Protein AF-A0A839IQR4-F1 (afdb_monomer)

Radius of gyration: 25.95 Å; Cα contacts (8 Å, |Δi|>4): 308; chains: 1; bounding box: 69×34×89 Å

Secondary structure (DSSP, 8-state):
--------GGGS---------------------------PPPEEEEEESSHHHHHHHSTT-HHHHHHHHHHHHHHHHHHSPEESSHHHHHHHBS-EEEPPPBTTB--EEEPP-EEEEEE--SS----TTBSB-SSSEEEEEEEEE--TT--EEE-TT--EEE-TT-SSEEEEE-GGGSBPPSSPPEE----SSTTTSTTSS----

Sequence (205 aa):
MKRSRNIDLKRMRKQSVTFRQLNSWLVITGSGLLLSACGDDPLEAKIYQSLEQCNRENAGQESFCAAAYQKALSFTAKFAPKYQSYADCSEEFQHCIPAPEENGEERFMPSMQAFALAMDDDDDCYEEGYLSDDYCHYSSPLYISHGRNKKGYYNAKGHRYGSIGKTSYSVNVYKDNFKAPTSTRTLSRGGFGSRVSSFRSSSGS

Mean predicted aligned error: 14.64 Å

Foldseek 3Di:
DDDDPDDPVVVVDDPPPDPDDDDDPDDPPDPDPPPPPPFPFWFKKKKAQDLVRVCVVVPPCSVVSVLLVVLQQVLQLVQFAKEQDPVVQVQWFVAKDWHPDDPNGTIIGFDQRIKIKTADPDPPQDDPQFSDDPHRMGIFTWTQTPPPPATATAGRVRDGQHHPDDNMDIGTDGSVSRGGDPDHDHDHPPDPVVVVVVVPPCDDD

Nearest PDB structures (foldseek):
  4pyd-assembly1_F  TM=2.185E-01  e=3.027E+00  Escherichia coli K-12

pLDDT: mean 76.72, std 17.66, range [38.25, 96.25]

Solvent-accessible surface area (backbone atoms only — not comparable to full-atom values): 12505 Å² total; per-residue (Å²): 140,82,85,82,91,73,82,69,64,81,82,71,59,78,81,74,82,72,87,71,91,68,94,67,97,68,90,72,94,60,85,75,79,70,75,71,74,89,62,76,74,71,37,62,24,40,40,30,60,44,60,70,54,38,30,71,78,36,71,96,42,48,70,57,35,50,51,41,49,53,49,17,52,55,45,43,71,71,43,39,50,34,16,67,37,64,65,54,33,49,69,40,21,79,47,64,38,78,40,78,76,61,93,89,45,78,30,14,20,60,44,75,54,28,34,36,40,27,67,49,91,55,95,76,46,85,54,92,60,43,45,46,57,105,52,44,36,38,26,32,32,18,28,48,29,56,43,99,89,60,56,17,34,24,34,69,81,68,52,74,70,45,63,71,91,63,78,67,53,76,32,80,41,47,72,75,75,32,37,61,68,95,65,69,53,77,45,78,65,65,72,83,54,72,67,54,64,72,71,68,77,82,77,80,133

InterPro domains:
  IPR009576 Biofilm formation YgiB [PF06693] (44-198)

Structure (mmCIF, N/CA/C/O backbone):
data_AF-A0A839IQR4-F1
#
_entry.id   AF-A0A839IQR4-F1
#
loop_
_atom_site.group_PDB
_atom_site.id
_atom_site.type_symbol
_atom_site.label_atom_id
_atom_site.label_alt_id
_atom_site.label_comp_id
_atom_site.label_asym_id
_atom_site.label_entity_id
_atom_site.label_seq_id
_atom_site.pdbx_PDB_ins_code
_atom_site.Cartn_x
_atom_site.Cartn_y
_atom_site.Cartn_z
_atom_site.occupancy
_atom_site.B_iso_or_equiv
_atom_site.auth_seq_id
_atom_site.auth_comp_id
_atom_site.auth_asym_id
_atom_site.auth_atom_id
_atom_site.pdbx_PDB_model_num
ATOM 1 N N . MET A 1 1 ? -23.263 9.994 -66.076 1.00 49.16 1 MET A N 1
ATOM 2 C CA . MET A 1 1 ? -23.266 10.243 -64.615 1.00 49.16 1 MET A CA 1
ATOM 3 C C . MET A 1 1 ? -24.401 11.198 -64.272 1.00 49.16 1 MET A C 1
ATOM 5 O O . MET A 1 1 ? -24.359 12.345 -64.691 1.00 49.16 1 MET A O 1
ATOM 9 N N . LYS A 1 2 ? -25.438 10.730 -63.568 1.00 49.91 2 LYS A N 1
ATOM 10 C CA . LYS A 1 2 ? -26.573 11.557 -63.125 1.00 49.91 2 LYS A CA 1
ATOM 11 C C . LYS A 1 2 ? -26.673 11.423 -61.604 1.00 49.91 2 LYS A C 1
ATOM 13 O O . LYS A 1 2 ? -26.989 10.354 -61.098 1.00 49.91 2 LYS A O 1
ATOM 18 N N . ARG A 1 3 ? -26.307 12.485 -60.882 1.00 61.41 3 ARG A N 1
ATOM 19 C CA . ARG A 1 3 ? -26.313 12.560 -59.412 1.00 61.41 3 ARG A CA 1
ATOM 20 C C . ARG A 1 3 ? -27.731 12.953 -58.981 1.00 61.41 3 ARG A C 1
ATOM 22 O O . ARG A 1 3 ? -28.120 14.103 -59.171 1.00 61.41 3 ARG A O 1
ATOM 29 N N . SER A 1 4 ? -28.536 12.020 -58.470 1.00 63.47 4 SER A N 1
ATOM 30 C CA . SER A 1 4 ? -29.883 12.352 -57.986 1.00 63.47 4 SER A CA 1
ATOM 31 C C . SER A 1 4 ? -29.805 13.063 -56.631 1.00 63.47 4 SER A C 1
ATOM 33 O O . SER A 1 4 ? -29.431 12.474 -55.618 1.00 63.47 4 SER A O 1
ATOM 35 N N . ARG A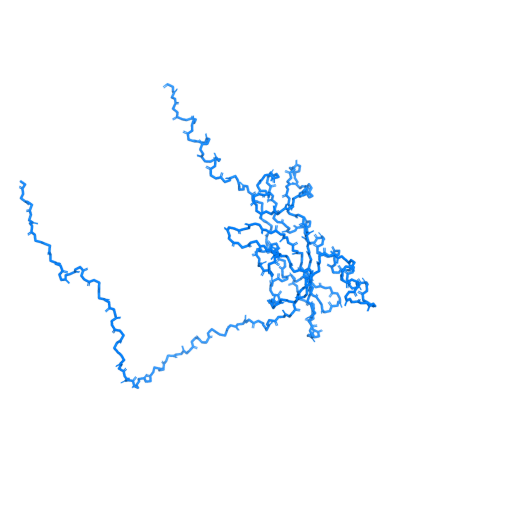 1 5 ? -30.160 14.351 -56.644 1.00 64.81 5 ARG A N 1
ATOM 36 C CA . ARG A 1 5 ? -30.297 15.278 -55.510 1.00 64.81 5 ARG A CA 1
ATOM 37 C C . ARG A 1 5 ? -31.667 15.118 -54.834 1.00 64.81 5 ARG A C 1
ATOM 39 O O . ARG A 1 5 ? -32.506 16.004 -54.935 1.00 64.81 5 ARG A O 1
ATOM 46 N N . ASN A 1 6 ? -31.912 14.015 -54.136 1.00 63.38 6 ASN A N 1
ATOM 47 C CA . ASN A 1 6 ? -33.033 13.984 -53.195 1.00 63.38 6 ASN A CA 1
ATOM 48 C C . ASN A 1 6 ? -32.638 13.223 -51.936 1.00 63.38 6 ASN A C 1
ATOM 50 O O . ASN A 1 6 ? -32.499 12.004 -51.941 1.00 63.38 6 ASN A O 1
ATOM 54 N N . ILE A 1 7 ? -32.400 13.988 -50.874 1.00 65.44 7 ILE A N 1
ATOM 55 C CA . ILE A 1 7 ? -32.127 13.473 -49.540 1.00 65.44 7 ILE A CA 1
ATOM 56 C C . ILE A 1 7 ? -33.450 13.553 -48.789 1.00 65.44 7 ILE A C 1
ATOM 58 O O . ILE A 1 7 ? -33.919 14.644 -48.470 1.00 65.44 7 ILE A O 1
ATOM 62 N N . ASP A 1 8 ? -34.062 12.400 -48.533 1.00 68.38 8 ASP A N 1
ATOM 63 C CA . ASP A 1 8 ? -35.280 12.325 -47.732 1.00 68.38 8 ASP A CA 1
ATOM 64 C C . ASP A 1 8 ? -34.930 12.450 -46.242 1.00 68.38 8 ASP A C 1
ATOM 66 O O . ASP A 1 8 ? -34.582 11.487 -45.552 1.00 68.38 8 ASP A O 1
ATOM 70 N N . LEU A 1 9 ? -34.985 13.688 -45.753 1.00 65.88 9 LEU A N 1
ATOM 71 C CA . LEU A 1 9 ? -34.636 14.055 -44.381 1.00 65.88 9 LEU A CA 1
ATOM 72 C C . LEU A 1 9 ? -35.569 13.419 -43.335 1.00 65.88 9 LEU A C 1
ATOM 74 O O . LEU A 1 9 ? -35.182 13.311 -42.170 1.00 65.88 9 LEU A O 1
ATOM 78 N N . LYS A 1 10 ? -36.771 12.953 -43.718 1.00 60.78 10 LYS A N 1
ATOM 79 C CA . LYS A 1 10 ? -37.713 12.315 -42.780 1.00 60.78 10 LYS A CA 1
ATOM 80 C C . LYS A 1 10 ? -37.219 10.951 -42.305 1.00 60.78 10 LYS A C 1
ATOM 82 O O . LYS A 1 10 ? -37.522 10.558 -41.183 1.00 60.78 10 LYS A O 1
ATOM 87 N N . ARG A 1 11 ? -36.405 10.266 -43.114 1.00 58.34 11 ARG A N 1
ATOM 88 C CA . ARG A 1 11 ? -35.837 8.952 -42.784 1.00 58.34 11 ARG A CA 1
ATOM 89 C C . ARG A 1 11 ? -34.572 9.032 -41.920 1.00 58.34 11 ARG A C 1
ATOM 91 O O . ARG A 1 11 ? -34.181 8.033 -41.328 1.00 58.34 11 ARG A O 1
ATOM 98 N N . MET A 1 12 ? -33.948 10.209 -41.818 1.00 59.78 12 MET A N 1
ATOM 99 C CA . MET A 1 12 ? -32.716 10.426 -41.038 1.00 59.78 12 MET A CA 1
ATOM 100 C C . MET A 1 12 ? -32.946 11.093 -39.679 1.00 59.78 12 MET A C 1
ATOM 102 O O . MET A 1 12 ? -31.995 11.365 -38.945 1.00 59.78 12 MET A O 1
ATOM 106 N N . ARG A 1 13 ? -34.200 11.355 -39.301 1.00 57.34 13 ARG A N 1
ATOM 107 C CA . ARG A 1 13 ? -34.499 11.945 -38.001 1.00 57.34 13 ARG A CA 1
ATOM 108 C C . ARG A 1 13 ? -34.489 10.853 -36.930 1.00 57.34 13 ARG A C 1
ATOM 110 O O . ARG A 1 13 ? -35.425 10.068 -36.821 1.00 57.34 13 ARG A O 1
ATOM 117 N N . LYS A 1 14 ? -33.422 10.822 -36.128 1.00 56.69 14 LYS A N 1
ATOM 118 C CA . LYS A 1 14 ? -33.329 10.023 -34.898 1.00 56.69 14 LYS A CA 1
ATOM 119 C C . LYS A 1 14 ? -34.533 10.389 -34.023 1.00 56.69 14 LYS A C 1
ATOM 121 O O . LYS A 1 14 ? -34.659 11.544 -33.615 1.00 56.69 14 LYS A O 1
ATOM 126 N N . GLN A 1 15 ? -35.453 9.447 -33.814 1.00 56.19 15 GLN A N 1
ATOM 127 C CA . GLN A 1 15 ? -36.588 9.631 -32.914 1.00 56.19 15 GLN A CA 1
ATOM 128 C C . GLN A 1 15 ? -36.030 9.861 -31.509 1.00 56.19 15 GLN A C 1
ATOM 130 O O . GLN A 1 15 ? -35.620 8.932 -30.820 1.00 56.19 15 GLN A O 1
ATOM 135 N N . SER A 1 16 ? -35.958 11.127 -31.106 1.00 50.59 16 SER A N 1
ATOM 136 C CA . SER A 1 16 ? -35.778 11.497 -29.713 1.00 50.59 16 SER A CA 1
ATOM 137 C C . SER A 1 16 ? -36.995 10.960 -28.977 1.00 50.59 16 SER A C 1
ATOM 139 O O . SER A 1 16 ? -38.111 11.439 -29.205 1.00 50.59 16 SER A O 1
ATOM 141 N N . VAL A 1 17 ? -36.779 9.932 -28.162 1.00 55.84 17 VAL A N 1
ATOM 142 C CA . VAL A 1 17 ? -37.786 9.382 -27.261 1.00 55.84 17 VAL A CA 1
ATOM 143 C C . VAL A 1 17 ? -38.191 10.525 -26.338 1.00 55.84 17 VAL A C 1
ATOM 145 O O . VAL A 1 17 ? -37.482 10.886 -25.404 1.00 55.84 17 VAL A O 1
ATOM 148 N N . THR A 1 18 ? -39.285 11.190 -26.691 1.00 48.97 18 THR A N 1
ATOM 149 C CA . THR A 1 18 ? -39.913 12.187 -25.841 1.00 48.97 18 THR A CA 1
ATOM 150 C C . THR A 1 18 ? -40.595 11.389 -24.751 1.00 48.97 18 THR A C 1
ATOM 152 O O . THR A 1 18 ? -41.515 10.617 -25.011 1.00 48.97 18 THR A O 1
ATOM 155 N N . PHE A 1 19 ? -40.056 11.518 -23.542 1.00 54.28 19 PHE A N 1
ATOM 156 C CA . PHE A 1 19 ? -40.588 10.967 -22.309 1.00 54.28 19 PHE A CA 1
ATOM 157 C C . PHE A 1 19 ? -41.983 11.559 -22.078 1.00 54.28 19 PHE A C 1
ATOM 159 O O . PHE A 1 19 ? -42.155 12.601 -21.449 1.00 54.28 19 PHE A O 1
ATOM 166 N N . ARG A 1 20 ? -42.987 10.935 -22.693 1.00 44.12 20 ARG A N 1
ATOM 167 C CA . ARG A 1 20 ? -44.389 11.269 -22.507 1.00 44.12 20 ARG A CA 1
ATOM 168 C C . ARG A 1 20 ? -44.893 10.373 -21.389 1.00 44.12 20 ARG A C 1
ATOM 170 O O . ARG A 1 20 ? -45.183 9.203 -21.608 1.00 44.12 20 ARG A O 1
ATOM 177 N N . GLN A 1 21 ? -44.916 10.954 -20.195 1.00 55.56 21 GLN A N 1
ATOM 178 C CA . GLN A 1 21 ? -45.608 10.451 -19.014 1.00 55.56 21 GLN A CA 1
ATOM 179 C C . GLN A 1 21 ? -46.997 9.944 -19.423 1.00 55.56 21 GLN A C 1
ATOM 181 O O . GLN A 1 21 ? -47.874 10.734 -19.773 1.00 55.56 21 GLN A O 1
ATOM 186 N N . LEU A 1 22 ? -47.169 8.625 -19.430 1.00 47.41 22 LEU A N 1
ATOM 187 C CA . LEU A 1 22 ? -48.460 7.971 -19.564 1.00 47.41 22 LEU A CA 1
ATOM 188 C C . LEU A 1 22 ? -48.542 6.912 -18.472 1.00 47.41 22 LEU A C 1
ATOM 190 O O . LEU A 1 22 ? -47.877 5.879 -18.527 1.00 47.41 22 LEU A O 1
ATOM 194 N N . ASN A 1 23 ? -49.361 7.228 -17.472 1.00 52.19 23 ASN A N 1
ATOM 195 C CA . ASN A 1 23 ? -49.867 6.299 -16.479 1.00 52.19 23 ASN A CA 1
ATOM 196 C C . ASN A 1 23 ? -50.488 5.100 -17.196 1.00 52.19 23 ASN A C 1
ATOM 198 O O . ASN A 1 23 ? -51.531 5.233 -17.834 1.00 52.19 23 ASN A O 1
ATOM 202 N N . SER A 1 24 ? -49.867 3.934 -17.065 1.00 41.81 24 SER A N 1
ATOM 203 C CA . SER A 1 24 ? -50.508 2.674 -17.407 1.00 41.81 24 SER A CA 1
ATOM 204 C C . SER A 1 24 ? -50.098 1.633 -16.381 1.00 41.81 24 SER A C 1
ATOM 206 O O . SER A 1 24 ? -48.973 1.142 -16.375 1.00 41.81 24 SER A O 1
ATOM 208 N N . TRP A 1 25 ? -51.042 1.333 -15.493 1.00 48.56 25 TRP A N 1
ATOM 209 C CA . TRP A 1 25 ? -51.071 0.104 -14.717 1.00 48.56 25 TRP A CA 1
ATOM 210 C C . TRP A 1 25 ? -51.024 -1.074 -15.691 1.00 48.56 25 TRP A C 1
ATOM 212 O O . TRP A 1 25 ? -52.007 -1.370 -16.365 1.00 48.56 25 TRP A O 1
ATOM 222 N N . LEU A 1 26 ? -49.868 -1.716 -15.795 1.00 54.28 26 LEU A N 1
ATOM 223 C CA . LEU A 1 26 ? -49.693 -2.984 -16.484 1.00 54.28 26 LEU A CA 1
ATOM 224 C C . LEU A 1 26 ? -48.824 -3.858 -15.589 1.00 54.28 26 LEU A C 1
ATOM 226 O O . LEU A 1 26 ? -47.631 -3.621 -15.413 1.00 54.28 26 LEU A O 1
ATOM 230 N N . VAL A 1 27 ? -49.487 -4.839 -14.983 1.00 55.81 27 VAL A N 1
ATOM 231 C CA . VAL A 1 27 ? -48.887 -5.937 -14.234 1.00 55.81 27 VAL A CA 1
ATOM 232 C C . VAL A 1 27 ? -47.989 -6.706 -15.197 1.00 55.81 27 VAL A C 1
ATOM 234 O O . VAL A 1 27 ? -48.469 -7.424 -16.069 1.00 55.81 27 VAL A O 1
ATOM 237 N N . ILE A 1 28 ? -46.679 -6.525 -15.052 1.00 55.81 28 ILE A N 1
ATOM 238 C CA . ILE A 1 28 ? -45.679 -7.404 -15.646 1.00 55.81 28 ILE A CA 1
ATOM 239 C C . ILE A 1 28 ? -45.330 -8.420 -14.563 1.00 55.81 28 ILE A C 1
ATOM 241 O O . ILE A 1 28 ? -44.553 -8.141 -13.653 1.00 55.81 28 ILE A O 1
ATOM 245 N N . THR A 1 29 ? -45.915 -9.611 -14.665 1.00 52.62 29 THR A N 1
ATOM 246 C CA . THR A 1 29 ? -45.348 -10.842 -14.110 1.00 52.62 29 THR A CA 1
ATOM 247 C C . THR A 1 29 ? -44.078 -11.165 -14.893 1.00 52.62 29 THR A C 1
ATOM 249 O O . THR A 1 29 ? -44.044 -12.018 -15.774 1.00 52.62 29 THR A O 1
ATOM 252 N N . GLY A 1 30 ? -43.030 -10.401 -14.611 1.00 51.81 30 GLY A N 1
ATOM 253 C CA . GLY A 1 30 ? -41.669 -10.680 -15.025 1.00 51.81 30 GLY A CA 1
ATOM 254 C C . GLY A 1 30 ? -40.951 -11.165 -13.788 1.00 51.81 30 GLY A C 1
ATOM 255 O O . GLY A 1 30 ? -40.819 -10.407 -12.830 1.00 51.81 30 GLY A O 1
ATOM 256 N N . SER A 1 31 ? -40.551 -12.433 -13.793 1.00 49.50 31 SER A N 1
ATOM 257 C CA . SER A 1 31 ? -39.670 -13.017 -12.792 1.00 49.50 31 SER A CA 1
ATOM 258 C C . SER A 1 31 ? -38.535 -12.035 -12.544 1.00 49.50 31 SER A C 1
ATOM 260 O O . SER A 1 31 ? -37.713 -11.792 -13.430 1.00 49.50 31 SER A O 1
ATOM 262 N N . GLY A 1 32 ? -38.544 -11.409 -11.369 1.00 49.28 32 GLY A N 1
ATOM 263 C CA . GLY A 1 32 ? -37.435 -10.593 -10.934 1.00 49.28 32 GLY A CA 1
ATOM 264 C C . GLY A 1 32 ? -36.221 -11.500 -10.910 1.00 49.28 32 GLY A C 1
ATOM 265 O O . GLY A 1 32 ? -36.079 -12.319 -10.008 1.00 49.28 32 GLY A O 1
ATOM 266 N N . LEU A 1 33 ? -35.328 -11.345 -11.884 1.00 55.19 33 LEU A N 1
ATOM 267 C CA . LEU A 1 33 ? -33.919 -11.525 -11.597 1.00 55.19 33 LEU A CA 1
ATOM 268 C C . LEU A 1 33 ? -33.585 -10.398 -10.625 1.00 55.19 33 LEU A C 1
ATOM 270 O O . LEU A 1 33 ? -33.121 -9.327 -11.012 1.00 55.19 33 LEU A O 1
ATOM 274 N N . LEU A 1 34 ? -33.922 -10.618 -9.354 1.00 54.47 34 LEU A N 1
ATOM 275 C CA . LEU A 1 34 ? -33.242 -9.963 -8.264 1.00 54.47 34 LEU A CA 1
ATOM 276 C C . LEU A 1 34 ? -31.790 -10.382 -8.466 1.00 54.47 34 LEU A C 1
ATOM 278 O O . LEU A 1 34 ? -31.399 -11.492 -8.115 1.00 54.47 34 LEU A O 1
ATOM 282 N N . LEU A 1 35 ? -31.003 -9.518 -9.107 1.00 51.47 35 LEU A N 1
ATOM 283 C CA . LEU A 1 35 ? -29.585 -9.455 -8.815 1.00 51.47 35 LEU A CA 1
ATOM 284 C C . LEU A 1 35 ? -29.554 -9.104 -7.325 1.00 51.47 35 LEU A C 1
ATOM 286 O O . LEU A 1 35 ? -29.541 -7.933 -6.954 1.00 51.47 35 LEU A O 1
ATOM 290 N N . SER A 1 36 ? -29.655 -10.116 -6.461 1.00 50.78 36 SER A N 1
ATOM 291 C CA . SER A 1 36 ? -29.111 -10.009 -5.126 1.00 50.78 36 SER A CA 1
ATOM 292 C C . SER A 1 36 ? -27.661 -9.648 -5.381 1.00 50.78 36 SER A C 1
ATOM 294 O O . SER A 1 36 ? -26.875 -10.476 -5.847 1.00 50.78 36 SER A O 1
ATOM 296 N N . ALA A 1 37 ? -27.335 -8.370 -5.218 1.00 48.69 37 ALA A N 1
ATOM 297 C CA . ALA A 1 37 ? -25.966 -7.987 -5.003 1.00 48.69 37 ALA A CA 1
ATOM 298 C C . ALA A 1 37 ? -25.566 -8.760 -3.743 1.00 48.69 37 ALA A C 1
ATOM 300 O O . ALA A 1 37 ? -25.906 -8.354 -2.639 1.00 48.69 37 ALA A O 1
ATOM 301 N N . CYS A 1 38 ? -24.957 -9.935 -3.924 1.00 61.66 38 CYS A N 1
ATOM 302 C CA . CYS A 1 38 ? -24.096 -10.554 -2.926 1.00 61.66 38 CYS A CA 1
ATOM 303 C C . CYS A 1 38 ? -22.922 -9.589 -2.781 1.00 61.66 38 CYS A C 1
ATOM 305 O O . CYS A 1 38 ? -21.892 -9.742 -3.428 1.00 61.66 38 CYS A O 1
ATOM 307 N N . GLY A 1 39 ? -23.162 -8.482 -2.096 1.00 56.22 39 GLY A N 1
ATOM 308 C CA . GLY A 1 39 ? -22.145 -7.548 -1.680 1.00 56.22 39 GLY A CA 1
ATOM 309 C C . GLY A 1 39 ? -22.212 -7.555 -0.175 1.00 56.22 39 GLY A C 1
ATOM 310 O O . GLY A 1 39 ? -23.266 -7.236 0.373 1.00 56.22 39 GLY A O 1
ATOM 311 N N . ASP A 1 40 ? -21.120 -7.966 0.454 1.00 67.31 40 ASP A N 1
ATOM 312 C CA . ASP A 1 40 ? -20.960 -7.824 1.893 1.00 67.31 40 ASP A CA 1
ATOM 313 C C . ASP A 1 40 ? -21.116 -6.352 2.279 1.00 67.31 40 ASP A C 1
ATOM 315 O O . ASP A 1 40 ? -20.850 -5.445 1.474 1.00 67.31 40 ASP A O 1
ATOM 319 N N . ASP A 1 41 ? -21.545 -6.111 3.512 1.00 79.81 41 ASP A N 1
ATOM 320 C CA . ASP A 1 41 ? -21.640 -4.756 4.025 1.00 79.81 41 ASP A CA 1
ATOM 321 C C . ASP A 1 41 ? -20.260 -4.074 4.009 1.00 79.81 41 ASP A C 1
ATOM 323 O O . ASP A 1 41 ? -19.219 -4.718 4.193 1.00 79.81 41 ASP A O 1
ATOM 327 N N . PRO A 1 42 ? -20.216 -2.758 3.734 1.00 85.00 42 PRO A N 1
ATOM 328 C CA . PRO A 1 42 ? -18.964 -2.028 3.739 1.00 85.00 42 PRO A CA 1
ATOM 329 C C . PRO A 1 42 ? -18.344 -2.058 5.139 1.00 85.00 42 PRO A C 1
ATOM 331 O O . PRO A 1 42 ? -18.966 -1.663 6.121 1.00 85.00 42 PRO A O 1
ATOM 334 N N . LEU A 1 43 ? -17.082 -2.462 5.192 1.00 86.62 43 LEU A N 1
ATOM 335 C CA . LEU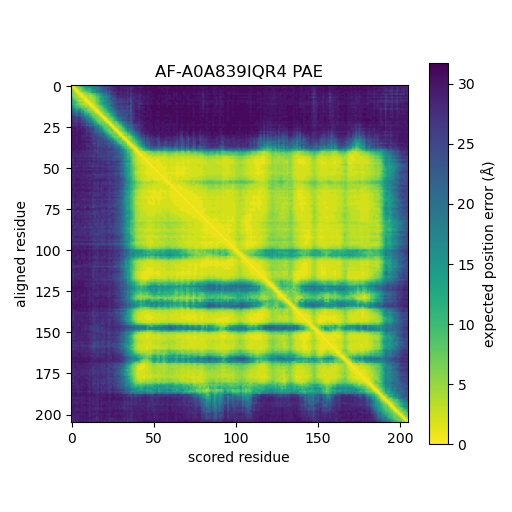 A 1 43 ? -16.236 -2.481 6.369 1.00 86.62 43 LEU A CA 1
ATOM 336 C C . LEU A 1 43 ? -15.475 -1.159 6.509 1.00 86.62 43 LEU A C 1
ATOM 338 O O . LEU A 1 43 ? -14.967 -0.598 5.530 1.00 86.62 43 LEU A O 1
ATOM 342 N N . GLU A 1 44 ? -15.358 -0.667 7.739 1.00 90.38 44 GLU A N 1
ATOM 343 C CA . GLU A 1 44 ? -14.545 0.507 8.041 1.00 90.38 44 GLU A CA 1
ATOM 344 C C . GLU A 1 44 ? -13.065 0.111 8.156 1.00 90.38 44 GLU A C 1
ATOM 346 O O . GLU A 1 44 ? -12.660 -0.627 9.052 1.00 90.38 44 GLU A O 1
ATOM 351 N N . ALA A 1 45 ? -12.228 0.636 7.260 1.00 91.75 45 ALA A N 1
ATOM 352 C CA . ALA A 1 45 ? -10.782 0.465 7.314 1.00 91.75 45 ALA A CA 1
ATOM 353 C C . ALA A 1 45 ? -10.084 1.771 7.692 1.00 91.75 45 ALA A C 1
ATOM 355 O O . ALA A 1 45 ? -10.335 2.816 7.089 1.00 91.75 45 ALA A O 1
ATOM 356 N N . LYS A 1 46 ? -9.135 1.710 8.623 1.00 92.94 46 LYS A N 1
ATOM 357 C CA . LYS A 1 46 ? -8.225 2.814 8.947 1.00 92.94 46 LYS A CA 1
ATOM 358 C C . LYS A 1 46 ? -6.945 2.708 8.134 1.00 92.94 46 LYS A C 1
ATOM 360 O O . LYS A 1 46 ? -6.416 1.620 7.928 1.00 92.94 46 LYS A O 1
ATOM 365 N N . ILE A 1 47 ? -6.435 3.844 7.669 1.00 93.81 47 ILE A N 1
ATOM 366 C CA . ILE A 1 47 ? -5.185 3.912 6.906 1.00 93.81 47 ILE A CA 1
ATOM 367 C C . ILE A 1 47 ? -4.067 4.465 7.786 1.00 93.81 47 ILE A C 1
ATOM 369 O O . ILE A 1 47 ? -4.154 5.599 8.256 1.00 93.81 47 ILE A O 1
ATOM 373 N N . TYR A 1 48 ? -2.983 3.704 7.910 1.00 94.19 48 TYR A N 1
ATOM 374 C CA . TYR A 1 48 ? -1.781 4.086 8.644 1.00 94.19 48 TYR A CA 1
ATOM 375 C C . TYR A 1 48 ? -0.595 4.234 7.691 1.00 94.19 48 TYR A C 1
ATOM 377 O O . TYR A 1 48 ? -0.319 3.351 6.880 1.00 94.19 48 TYR A O 1
ATOM 385 N N . GLN A 1 49 ? 0.131 5.348 7.782 1.00 93.69 49 GLN A N 1
ATOM 386 C CA . GLN A 1 49 ? 1.322 5.609 6.962 1.00 93.69 49 GLN A CA 1
ATOM 387 C C . GLN A 1 49 ? 2.570 4.916 7.518 1.00 93.69 49 GLN A C 1
ATOM 389 O O . GLN A 1 49 ? 3.534 4.696 6.790 1.00 93.69 49 GLN A O 1
ATOM 394 N N . SER A 1 50 ? 2.560 4.566 8.805 1.00 94.19 50 SER A N 1
ATOM 395 C CA . SER A 1 50 ? 3.676 3.894 9.460 1.00 94.19 50 SER A CA 1
ATOM 396 C C . SER A 1 50 ? 3.220 3.018 10.625 1.00 94.19 50 SER A C 1
ATOM 398 O O . SER A 1 50 ? 2.115 3.180 11.154 1.00 94.19 50 SER A O 1
ATOM 400 N N . LEU A 1 51 ? 4.095 2.101 11.042 1.00 95.69 51 LEU A N 1
ATOM 401 C CA . LEU A 1 51 ? 3.881 1.271 12.225 1.00 95.69 51 LEU A CA 1
ATOM 402 C C . LEU A 1 51 ? 3.742 2.132 13.489 1.00 95.69 51 LEU A C 1
ATOM 404 O O . LEU A 1 51 ? 2.847 1.911 14.299 1.00 95.69 51 LEU A O 1
ATOM 408 N N . GLU A 1 52 ? 4.569 3.167 13.634 1.00 95.62 52 GLU A N 1
ATOM 409 C CA . GLU A 1 52 ? 4.524 4.068 14.788 1.00 95.62 52 GLU A CA 1
ATOM 410 C C . GLU A 1 52 ? 3.197 4.821 14.858 1.00 95.62 52 GLU A C 1
ATOM 412 O O . GLU A 1 52 ? 2.701 5.087 15.949 1.00 95.62 52 GLU A O 1
ATOM 417 N N . GLN A 1 53 ? 2.618 5.184 13.710 1.00 94.12 53 GLN A N 1
ATOM 418 C CA . GLN A 1 53 ? 1.298 5.799 13.679 1.00 94.12 53 GLN A CA 1
ATOM 419 C C . GLN A 1 53 ? 0.222 4.835 14.180 1.00 94.12 53 GLN A C 1
ATOM 421 O O . GLN A 1 53 ? -0.573 5.223 15.032 1.00 94.12 53 GLN A O 1
ATOM 426 N N . CYS A 1 54 ? 0.237 3.588 13.705 1.00 94.25 54 CYS A N 1
ATOM 427 C CA . CYS A 1 54 ? -0.691 2.562 14.173 1.00 94.25 54 CYS A CA 1
ATOM 428 C C . CYS A 1 54 ? -0.561 2.341 15.685 1.00 94.25 54 CYS A C 1
ATOM 430 O O . CYS A 1 54 ? -1.567 2.389 16.386 1.00 94.25 54 CYS A O 1
ATOM 432 N N . ASN A 1 55 ? 0.666 2.206 16.198 1.00 95.06 55 ASN A N 1
ATOM 433 C CA . ASN A 1 55 ? 0.920 1.996 17.627 1.00 95.06 55 ASN A CA 1
ATOM 434 C C . ASN A 1 55 ? 0.430 3.171 18.486 1.00 95.06 55 ASN A C 1
ATOM 436 O O . ASN A 1 55 ? -0.144 2.962 19.549 1.00 95.06 55 ASN A O 1
ATOM 440 N N . ARG A 1 56 ? 0.627 4.419 18.032 1.00 94.31 56 ARG A N 1
ATOM 441 C CA . ARG A 1 56 ? 0.137 5.603 18.760 1.00 94.31 56 ARG A CA 1
ATOM 442 C C . ARG A 1 56 ? -1.387 5.675 18.808 1.00 94.31 56 ARG A C 1
ATOM 444 O O . ARG A 1 56 ? -1.931 6.124 19.810 1.00 94.31 56 ARG A O 1
ATOM 451 N N . GLU A 1 57 ? -2.060 5.294 17.725 1.00 92.50 57 GLU A N 1
ATOM 452 C CA . GLU A 1 57 ? -3.524 5.347 17.619 1.00 92.50 57 GLU A CA 1
ATOM 453 C C . GLU A 1 57 ? -4.210 4.105 18.229 1.00 92.50 57 GLU A C 1
ATOM 455 O O . GLU A 1 57 ? -5.405 4.163 18.509 1.00 92.50 57 GLU A O 1
ATOM 460 N N . ASN A 1 58 ? -3.467 3.019 18.487 1.00 89.69 58 ASN A N 1
ATOM 461 C CA . ASN A 1 58 ? -3.948 1.766 19.085 1.00 89.69 58 ASN A CA 1
ATOM 462 C C . ASN A 1 58 ? -3.035 1.314 20.245 1.00 89.69 58 ASN A C 1
ATOM 464 O O . ASN A 1 58 ? -2.453 0.228 20.218 1.00 89.69 58 ASN A O 1
ATOM 468 N N . ALA A 1 59 ? -2.879 2.169 21.258 1.00 90.62 59 ALA A N 1
ATOM 469 C CA . ALA A 1 59 ? -2.036 1.875 22.418 1.00 90.62 59 ALA A CA 1
ATOM 470 C C . ALA A 1 59 ? -2.473 0.580 23.133 1.00 90.62 59 ALA A C 1
ATOM 472 O O . ALA A 1 59 ? -3.663 0.377 23.384 1.00 90.62 59 ALA A O 1
ATOM 473 N N . GLY A 1 60 ? -1.512 -0.286 23.470 1.00 89.06 60 GLY A N 1
ATOM 474 C CA . GLY A 1 60 ? -1.765 -1.613 24.044 1.00 89.06 60 GLY A CA 1
ATOM 475 C C . GLY A 1 60 ? -2.075 -2.711 23.018 1.00 89.06 60 GLY A C 1
ATOM 476 O O . GLY A 1 60 ? -2.345 -3.844 23.413 1.00 89.06 60 GLY A O 1
ATOM 477 N N . GLN A 1 61 ? -2.046 -2.397 21.717 1.00 88.69 61 GLN A N 1
ATOM 478 C CA . GLN A 1 61 ? -2.207 -3.345 20.606 1.00 88.69 61 GLN A CA 1
ATOM 479 C C . GLN A 1 61 ? -1.011 -3.278 19.635 1.00 88.69 61 GLN A C 1
ATOM 481 O O . GLN A 1 61 ? -1.147 -3.390 18.417 1.00 88.69 61 GLN A O 1
ATOM 486 N N . GLU A 1 62 ? 0.199 -3.078 20.155 1.00 90.62 62 GLU A N 1
ATOM 487 C CA . GLU A 1 62 ? 1.399 -2.887 19.333 1.00 90.62 62 GLU A CA 1
ATOM 488 C C . GLU A 1 62 ? 1.778 -4.151 18.549 1.00 90.62 62 GLU A C 1
ATOM 490 O O . GLU A 1 62 ? 2.229 -4.063 17.406 1.00 90.62 62 GLU A O 1
ATOM 495 N N . SER A 1 63 ? 1.571 -5.336 19.136 1.00 88.44 63 SER A N 1
ATOM 496 C CA . SER A 1 63 ? 1.799 -6.622 18.460 1.00 88.44 63 SER A CA 1
ATOM 497 C C . SER A 1 63 ? 0.901 -6.783 17.233 1.00 88.44 63 SER A C 1
ATOM 499 O O . SER A 1 63 ? 1.356 -7.237 16.184 1.00 88.44 63 SER A O 1
ATOM 501 N N . PHE A 1 64 ? -0.348 -6.341 17.350 1.00 87.31 64 PHE A N 1
ATOM 502 C CA . PHE A 1 64 ? -1.342 -6.355 16.288 1.00 87.31 64 PHE A CA 1
ATOM 503 C C . PHE A 1 64 ? -0.948 -5.425 15.130 1.00 87.31 64 PHE A C 1
ATOM 505 O O . PHE A 1 64 ? -0.867 -5.856 13.979 1.00 87.31 64 PHE A O 1
ATOM 512 N N . CYS A 1 65 ? -0.587 -4.176 15.433 1.00 92.56 65 CYS A N 1
ATOM 513 C CA . CYS A 1 65 ? -0.066 -3.239 14.437 1.00 92.56 65 CYS A CA 1
ATOM 514 C C . CYS A 1 65 ? 1.205 -3.764 13.744 1.00 92.56 65 CYS A C 1
ATOM 516 O O . CYS A 1 65 ? 1.348 -3.632 12.525 1.00 92.56 65 CYS A O 1
ATOM 518 N N . ALA A 1 66 ? 2.122 -4.382 14.498 1.00 93.00 66 ALA A N 1
ATOM 519 C CA . ALA A 1 66 ? 3.350 -4.954 13.952 1.00 93.00 66 ALA A CA 1
ATOM 520 C C . ALA A 1 66 ? 3.064 -6.113 12.986 1.00 93.00 66 ALA A C 1
ATOM 522 O O . ALA A 1 66 ? 3.620 -6.133 11.886 1.00 93.00 66 ALA A O 1
ATOM 523 N N . ALA A 1 67 ? 2.170 -7.033 13.356 1.00 90.69 67 ALA A N 1
ATOM 524 C CA . ALA A 1 67 ? 1.758 -8.144 12.501 1.00 90.69 67 ALA A CA 1
ATOM 525 C C . ALA A 1 67 ? 1.110 -7.645 11.199 1.00 90.69 67 ALA A C 1
ATOM 527 O O . ALA A 1 67 ? 1.548 -8.011 10.104 1.00 90.69 67 ALA A O 1
ATOM 528 N N . ALA A 1 68 ? 0.142 -6.727 11.303 1.00 91.31 68 ALA A N 1
ATOM 529 C CA . ALA A 1 68 ? -0.538 -6.145 10.150 1.00 91.31 68 ALA A CA 1
ATOM 530 C C . ALA A 1 68 ? 0.429 -5.427 9.193 1.00 91.31 68 ALA A C 1
ATOM 532 O O . ALA A 1 68 ? 0.313 -5.568 7.970 1.00 91.31 68 ALA A O 1
ATOM 533 N N . TYR A 1 69 ? 1.404 -4.690 9.733 1.00 94.25 69 TYR A N 1
ATOM 534 C CA . TYR A 1 69 ? 2.422 -3.990 8.951 1.00 94.25 69 TYR A CA 1
ATOM 535 C C . TYR A 1 69 ? 3.368 -4.958 8.228 1.00 94.25 69 TYR A C 1
ATOM 537 O O . TYR A 1 69 ? 3.587 -4.828 7.022 1.00 94.25 69 TYR A O 1
ATOM 545 N N . GLN A 1 70 ? 3.895 -5.965 8.933 1.00 92.94 70 GLN A N 1
ATOM 546 C CA . GLN A 1 70 ? 4.781 -6.974 8.339 1.00 92.94 70 GLN A CA 1
ATOM 547 C C . GLN A 1 70 ? 4.076 -7.777 7.244 1.00 92.94 70 GLN A C 1
ATOM 549 O O . GLN A 1 70 ? 4.661 -8.065 6.198 1.00 92.94 70 GLN A O 1
ATOM 554 N N . LYS A 1 71 ? 2.790 -8.075 7.434 1.00 91.19 71 LYS A N 1
ATOM 555 C CA . LYS A 1 71 ? 1.957 -8.718 6.419 1.00 91.19 71 LYS A CA 1
ATOM 556 C C . LYS A 1 71 ? 1.784 -7.857 5.173 1.00 91.19 71 LYS A C 1
ATOM 558 O O . LYS A 1 71 ? 1.902 -8.352 4.056 1.00 91.19 71 LYS A O 1
ATOM 563 N N . ALA A 1 72 ? 1.550 -6.561 5.343 1.00 93.81 72 ALA A N 1
ATOM 564 C CA . ALA A 1 72 ? 1.438 -5.642 4.219 1.00 93.81 72 ALA A CA 1
ATOM 565 C C . ALA A 1 72 ? 2.765 -5.533 3.434 1.00 93.81 72 ALA A C 1
ATOM 567 O O . ALA A 1 72 ? 2.758 -5.492 2.197 1.00 93.81 72 ALA A O 1
ATOM 568 N N . LEU A 1 73 ? 3.913 -5.576 4.122 1.00 94.25 73 LEU A N 1
ATOM 569 C CA . LEU A 1 73 ? 5.236 -5.633 3.491 1.00 94.25 73 LEU A CA 1
ATOM 570 C C . LEU A 1 73 ? 5.463 -6.937 2.716 1.00 94.25 73 LEU A C 1
ATOM 572 O O . LEU A 1 73 ? 5.859 -6.896 1.549 1.00 94.25 73 LEU A O 1
ATOM 576 N N . SER A 1 74 ? 5.182 -8.090 3.328 1.00 92.00 74 SER A N 1
ATOM 577 C CA . SER A 1 74 ? 5.356 -9.393 2.674 1.00 92.00 74 SER A CA 1
ATOM 578 C C . SER A 1 74 ? 4.420 -9.548 1.474 1.00 92.00 74 SER A C 1
ATOM 580 O O . SER A 1 74 ? 4.836 -10.001 0.404 1.00 92.00 74 SER A O 1
ATOM 582 N N . PHE A 1 75 ? 3.181 -9.071 1.600 1.00 92.00 75 PHE A N 1
ATOM 583 C CA . PHE A 1 75 ? 2.240 -9.006 0.494 1.00 92.00 75 PHE A CA 1
ATOM 584 C C . PHE A 1 75 ? 2.749 -8.115 -0.631 1.00 92.00 75 PHE A C 1
ATOM 586 O O . PHE A 1 75 ? 2.656 -8.494 -1.794 1.00 92.00 75 PHE A O 1
ATOM 593 N N . THR A 1 76 ? 3.314 -6.953 -0.302 1.00 93.88 76 THR A N 1
ATOM 594 C CA . THR A 1 76 ? 3.901 -6.045 -1.291 1.00 93.88 76 THR A CA 1
ATOM 595 C C . THR A 1 76 ? 5.002 -6.740 -2.082 1.00 93.88 76 THR A C 1
ATOM 597 O O . THR A 1 76 ? 4.936 -6.758 -3.307 1.00 93.88 76 THR A O 1
ATOM 600 N N . ALA A 1 77 ? 5.950 -7.399 -1.412 1.00 91.75 77 ALA A N 1
ATOM 601 C CA . ALA A 1 77 ? 7.023 -8.144 -2.075 1.00 91.75 77 ALA A CA 1
ATOM 602 C C . ALA A 1 77 ? 6.500 -9.238 -3.026 1.00 91.75 77 ALA A C 1
ATOM 604 O O . ALA A 1 77 ? 7.082 -9.478 -4.086 1.00 91.75 77 ALA A O 1
ATOM 605 N N . LYS A 1 78 ? 5.390 -9.891 -2.661 1.00 90.38 78 LYS A N 1
ATOM 606 C CA . LYS A 1 78 ? 4.819 -11.003 -3.427 1.00 90.38 78 LYS A CA 1
ATOM 607 C C . LYS A 1 78 ? 3.888 -10.560 -4.555 1.00 90.38 78 LYS A C 1
ATOM 609 O O . LYS A 1 78 ? 3.916 -11.168 -5.620 1.00 90.38 78 LYS A O 1
ATOM 614 N N . PHE A 1 79 ? 3.059 -9.543 -4.329 1.00 91.44 79 PHE A N 1
ATOM 615 C CA . PHE A 1 79 ? 1.885 -9.251 -5.155 1.00 91.44 79 PHE A CA 1
ATOM 616 C C . PHE A 1 79 ? 1.844 -7.852 -5.770 1.00 91.44 79 PHE A C 1
ATOM 618 O O . PHE A 1 79 ? 0.975 -7.600 -6.609 1.00 91.44 79 PHE A O 1
ATOM 625 N N . ALA A 1 80 ? 2.749 -6.944 -5.395 1.00 92.75 80 ALA A N 1
ATOM 626 C CA . ALA A 1 80 ? 2.815 -5.637 -6.039 1.00 92.75 80 ALA A CA 1
ATOM 627 C C . ALA A 1 80 ? 3.064 -5.774 -7.555 1.00 92.75 80 ALA A C 1
ATOM 629 O O . ALA A 1 80 ? 3.726 -6.722 -7.998 1.00 92.75 80 ALA A O 1
ATOM 630 N N . PRO A 1 81 ? 2.549 -4.838 -8.374 1.00 90.94 81 PRO A N 1
ATOM 631 C CA . PRO A 1 81 ? 2.825 -4.833 -9.804 1.00 90.94 81 PRO A CA 1
ATOM 632 C C . PRO A 1 81 ? 4.329 -4.676 -10.056 1.00 90.94 81 PRO A C 1
ATOM 634 O O . PRO A 1 81 ? 4.979 -3.806 -9.477 1.00 90.94 81 PRO A O 1
ATOM 637 N N . LYS A 1 82 ? 4.867 -5.525 -10.936 1.00 91.62 82 LYS A N 1
ATOM 638 C CA . LYS A 1 82 ? 6.285 -5.526 -11.311 1.00 91.62 82 LYS A CA 1
ATOM 639 C C . LYS A 1 82 ? 6.457 -4.887 -12.686 1.00 91.62 82 LYS A C 1
ATOM 641 O O . LYS A 1 82 ? 5.726 -5.223 -13.617 1.00 91.62 82 LYS A O 1
ATOM 646 N N . TYR A 1 83 ? 7.442 -4.016 -12.823 1.00 91.25 83 TYR A N 1
ATOM 647 C CA . TYR A 1 83 ? 7.776 -3.258 -14.023 1.00 91.25 83 TYR A CA 1
ATOM 648 C C . TYR A 1 83 ? 9.182 -3.620 -14.494 1.00 91.25 83 TYR A C 1
ATOM 650 O O . TYR A 1 83 ? 10.048 -3.937 -13.680 1.00 91.25 83 TYR A O 1
ATOM 658 N N . GLN A 1 84 ? 9.414 -3.564 -15.805 1.00 90.56 84 GLN A N 1
ATOM 659 C CA . GLN A 1 84 ? 10.733 -3.846 -16.388 1.00 90.56 84 GLN A CA 1
ATOM 660 C C . GLN A 1 84 ? 11.745 -2.726 -16.131 1.00 90.56 84 GLN A C 1
ATOM 662 O O . GLN A 1 84 ? 12.944 -2.973 -16.125 1.00 90.56 84 GLN A O 1
ATOM 667 N N . SER A 1 85 ? 11.276 -1.494 -15.925 1.00 91.31 85 SER A N 1
ATOM 668 C CA . SER A 1 85 ? 12.137 -0.345 -15.668 1.00 91.31 85 SER A CA 1
ATOM 669 C C . SER A 1 85 ? 11.607 0.517 -14.525 1.00 91.31 85 SER A C 1
ATOM 671 O O . SER A 1 85 ? 10.403 0.569 -14.255 1.00 91.31 85 SER A O 1
ATOM 673 N N . TYR A 1 86 ? 12.517 1.240 -13.868 1.00 92.94 86 TYR A N 1
ATOM 674 C CA . TYR A 1 86 ? 12.168 2.225 -12.844 1.00 92.94 86 TYR A CA 1
ATOM 675 C C . TYR A 1 86 ? 11.262 3.333 -13.405 1.00 92.94 86 TYR A C 1
ATOM 677 O O . TYR A 1 86 ? 10.364 3.815 -12.712 1.00 92.94 86 TYR A O 1
ATOM 685 N N . ALA A 1 87 ? 11.480 3.716 -14.669 1.00 92.31 87 ALA A N 1
ATOM 686 C CA . ALA A 1 87 ? 10.710 4.752 -15.350 1.00 92.31 87 ALA A CA 1
ATOM 687 C C . ALA A 1 87 ? 9.237 4.351 -15.519 1.00 92.31 87 ALA A C 1
ATOM 689 O O . ALA A 1 87 ? 8.364 5.142 -15.172 1.00 92.31 87 ALA A O 1
ATOM 690 N N . ASP A 1 88 ? 8.963 3.116 -15.956 1.00 91.06 88 ASP A N 1
ATOM 691 C CA . ASP A 1 88 ? 7.585 2.628 -16.120 1.00 91.06 88 ASP A CA 1
ATOM 692 C C . ASP A 1 88 ? 6.849 2.556 -14.771 1.00 91.06 88 ASP A C 1
ATOM 694 O O . ASP A 1 88 ? 5.668 2.885 -14.681 1.00 91.06 88 ASP A O 1
ATOM 698 N N . CYS A 1 89 ? 7.550 2.167 -13.699 1.00 92.88 89 CYS A N 1
ATOM 699 C CA . CYS A 1 89 ? 6.982 2.188 -12.351 1.00 92.88 89 CYS A CA 1
ATOM 700 C C . CYS A 1 89 ? 6.670 3.624 -11.896 1.00 92.88 89 CYS A C 1
ATOM 702 O O . CYS A 1 89 ? 5.580 3.896 -11.393 1.00 92.88 89 CYS A O 1
ATOM 704 N N . SER A 1 90 ? 7.608 4.552 -12.112 1.00 92.88 90 SER A N 1
ATOM 705 C CA . SER A 1 90 ? 7.497 5.949 -11.670 1.00 92.88 90 SER A CA 1
ATOM 706 C C . SER A 1 90 ? 6.489 6.772 -12.478 1.00 92.88 90 SER A C 1
ATOM 708 O O . SER A 1 90 ? 6.050 7.828 -12.026 1.00 92.88 90 SER A O 1
ATOM 710 N N . GLU A 1 91 ? 6.093 6.304 -13.666 1.00 90.62 91 GLU A N 1
ATOM 711 C CA . GLU A 1 91 ? 4.971 6.883 -14.414 1.00 90.62 91 GLU A CA 1
ATOM 712 C C . GLU A 1 91 ? 3.643 6.679 -13.663 1.00 90.62 91 GLU A C 1
ATOM 714 O O . GLU A 1 91 ? 2.756 7.536 -13.692 1.00 90.62 91 GLU A O 1
ATOM 719 N N . GLU A 1 92 ? 3.503 5.554 -12.957 1.00 89.25 92 GLU A N 1
ATOM 720 C CA . GLU A 1 92 ? 2.262 5.167 -12.288 1.00 89.25 92 GLU A CA 1
ATOM 721 C C . GLU A 1 92 ? 2.280 5.421 -10.778 1.00 89.25 92 GLU A C 1
ATOM 723 O O . GLU A 1 92 ? 1.245 5.789 -10.211 1.00 89.25 92 GLU A O 1
ATOM 728 N N . PHE A 1 93 ? 3.427 5.266 -10.120 1.00 93.94 93 PHE A N 1
ATOM 729 C CA . PHE A 1 93 ? 3.574 5.334 -8.669 1.00 93.94 93 PHE A CA 1
ATOM 730 C C . PHE A 1 93 ? 4.597 6.377 -8.232 1.00 93.94 93 PHE A C 1
ATOM 732 O O . PHE A 1 93 ? 5.552 6.679 -8.934 1.00 93.94 93 PHE A O 1
ATOM 739 N N . GLN A 1 94 ? 4.389 6.937 -7.040 1.00 93.31 94 GLN A N 1
ATOM 740 C CA . GLN A 1 94 ? 5.240 8.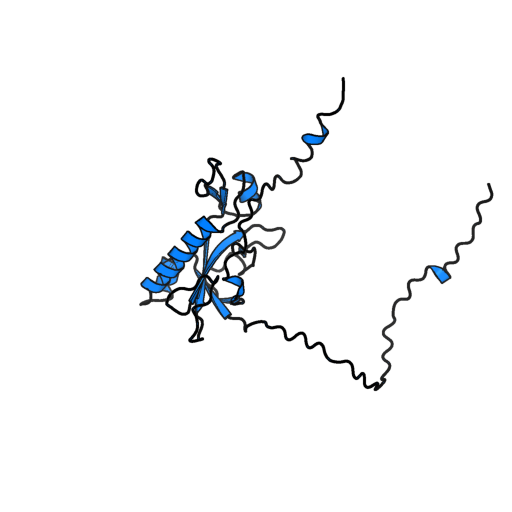010 -6.526 1.00 93.31 94 GLN A CA 1
ATOM 741 C C . GLN A 1 94 ? 6.627 7.524 -6.089 1.00 93.31 94 GLN A C 1
ATOM 743 O O . GLN A 1 94 ? 7.593 8.273 -6.195 1.00 93.31 94 GLN A O 1
ATOM 748 N N . HIS A 1 95 ? 6.715 6.301 -5.565 1.00 94.50 95 HIS A N 1
ATOM 749 C CA . HIS A 1 95 ? 7.953 5.727 -5.052 1.00 94.50 95 HIS A CA 1
ATOM 750 C C . HIS A 1 95 ? 8.077 4.284 -5.528 1.00 94.50 95 HIS A C 1
ATOM 752 O O . HIS A 1 95 ? 7.141 3.493 -5.384 1.00 94.50 95 HIS A O 1
ATOM 758 N N . CYS A 1 96 ? 9.237 3.966 -6.093 1.00 95.69 96 CYS A N 1
ATOM 759 C CA . CYS A 1 96 ? 9.551 2.673 -6.677 1.00 95.69 96 CYS A CA 1
ATOM 760 C C . CYS A 1 96 ? 10.856 2.141 -6.091 1.00 95.69 96 CYS A C 1
ATOM 762 O O . CYS A 1 96 ? 11.777 2.904 -5.801 1.00 95.69 96 CYS A O 1
ATOM 764 N N . ILE A 1 97 ? 10.925 0.826 -5.926 1.00 96.25 97 ILE A N 1
ATOM 765 C CA . ILE A 1 97 ? 12.075 0.091 -5.398 1.00 96.25 97 ILE A CA 1
ATOM 766 C C . ILE A 1 97 ? 12.375 -1.111 -6.302 1.00 96.25 97 ILE A C 1
ATOM 76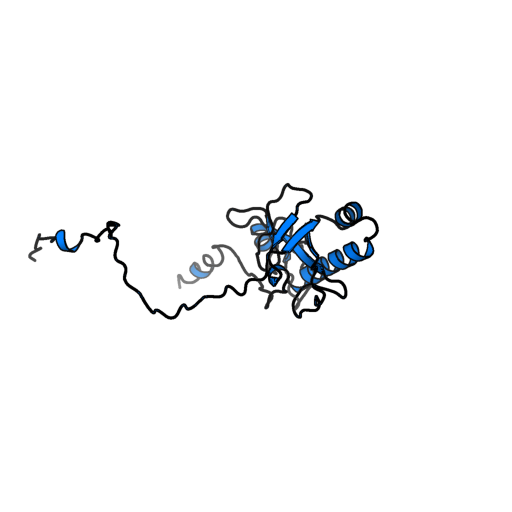8 O O . ILE A 1 97 ? 11.476 -1.556 -7.028 1.00 96.25 97 ILE A O 1
ATOM 772 N N . PRO A 1 98 ? 13.602 -1.657 -6.271 1.00 95.00 98 PRO A N 1
ATOM 773 C CA . PRO A 1 98 ? 13.881 -2.952 -6.876 1.00 95.00 98 PRO A CA 1
ATOM 774 C C . PRO A 1 98 ? 12.944 -4.020 -6.301 1.00 95.00 98 PRO A C 1
ATOM 776 O O . PRO A 1 98 ? 12.736 -4.103 -5.088 1.00 95.00 98 PRO A O 1
ATOM 779 N N . ALA A 1 99 ? 12.346 -4.815 -7.179 1.00 92.31 99 ALA A N 1
ATOM 780 C CA . ALA A 1 99 ? 11.558 -5.974 -6.805 1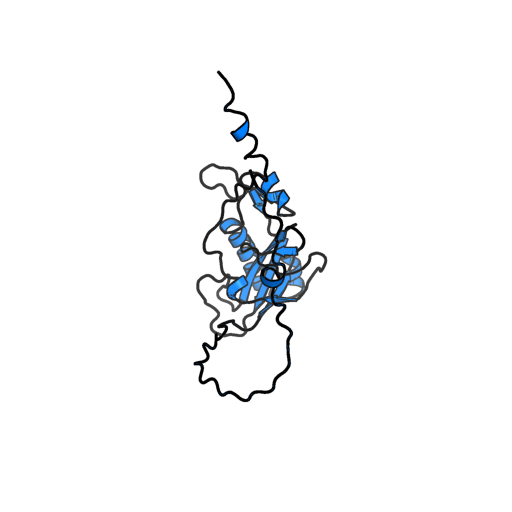.00 92.31 99 ALA A CA 1
ATOM 781 C C . ALA A 1 99 ? 12.490 -7.138 -6.432 1.00 92.31 99 ALA A C 1
ATOM 783 O O . ALA A 1 99 ? 13.608 -7.205 -6.947 1.00 92.31 99 ALA A O 1
ATOM 784 N N . PRO A 1 100 ? 12.038 -8.087 -5.591 1.00 86.69 100 PRO A N 1
ATOM 785 C CA . PRO A 1 100 ? 12.776 -9.322 -5.360 1.00 86.69 100 PRO A CA 1
ATOM 786 C C . PRO A 1 100 ? 13.092 -10.013 -6.690 1.00 86.69 100 PRO A C 1
ATOM 788 O O . PRO A 1 100 ? 12.198 -10.177 -7.530 1.00 86.69 100 PRO A O 1
ATOM 791 N N . GLU A 1 101 ? 14.359 -10.388 -6.865 1.00 79.19 101 GLU A N 1
ATOM 792 C CA . GLU A 1 101 ? 14.851 -11.026 -8.082 1.00 79.19 101 GLU A CA 1
ATOM 793 C C . GLU A 1 101 ? 14.063 -12.310 -8.351 1.00 79.19 101 GLU A C 1
ATOM 795 O O . GLU A 1 101 ? 13.913 -13.180 -7.493 1.00 79.19 101 GLU A O 1
ATOM 800 N N . GLU A 1 102 ? 13.520 -12.419 -9.555 1.00 73.94 102 GLU A N 1
ATOM 801 C CA . GLU A 1 102 ? 12.785 -13.598 -9.990 1.00 73.94 102 GLU A CA 1
ATOM 802 C C . GLU A 1 102 ? 13.147 -13.817 -11.460 1.00 73.94 102 GLU A C 1
ATOM 804 O O . GLU A 1 102 ? 12.871 -12.958 -12.300 1.00 73.94 102 GLU A O 1
ATOM 809 N N . ASN A 1 103 ? 13.782 -14.962 -11.732 1.00 78.12 103 ASN A N 1
ATOM 810 C CA . ASN A 1 103 ? 14.338 -15.384 -13.026 1.00 78.12 103 ASN A CA 1
ATOM 811 C C . ASN A 1 103 ? 15.553 -14.583 -13.540 1.00 78.12 103 ASN A C 1
ATOM 813 O O . ASN A 1 103 ? 15.771 -14.537 -14.747 1.00 78.12 103 ASN A O 1
ATOM 817 N N . GLY A 1 104 ? 16.355 -13.973 -12.660 1.00 80.69 104 GLY A N 1
ATOM 818 C CA . GLY A 1 104 ? 17.582 -13.267 -13.067 1.00 80.69 104 GLY A CA 1
ATOM 819 C C . GLY A 1 104 ? 17.351 -11.912 -13.741 1.00 80.69 104 GLY A C 1
ATOM 820 O O . GLY A 1 104 ? 18.293 -11.302 -14.241 1.00 80.69 104 GLY A O 1
ATOM 821 N N . GLU A 1 105 ? 16.103 -11.442 -13.779 1.00 84.88 105 GLU A N 1
ATOM 822 C CA . GLU A 1 105 ? 15.736 -10.141 -14.331 1.00 84.88 105 GLU A CA 1
ATOM 823 C C . GLU A 1 105 ? 15.512 -9.131 -13.205 1.00 84.88 105 GLU A C 1
ATOM 825 O O . GLU A 1 105 ? 14.657 -9.330 -12.332 1.00 84.88 105 GLU A O 1
ATOM 830 N N . GLU A 1 106 ? 16.242 -8.015 -13.259 1.00 88.50 106 GLU A N 1
ATOM 831 C CA . GLU A 1 106 ? 15.971 -6.864 -12.405 1.00 88.50 106 GLU A CA 1
ATOM 832 C C . GLU A 1 106 ? 14.619 -6.253 -12.792 1.00 88.50 106 GLU A C 1
ATOM 834 O O . GLU A 1 106 ? 14.358 -5.919 -13.949 1.00 88.50 106 GLU A O 1
ATOM 839 N N . ARG A 1 107 ? 13.735 -6.123 -11.805 1.00 92.69 107 ARG A N 1
ATOM 840 C CA . ARG A 1 107 ? 12.413 -5.516 -11.959 1.00 92.69 107 ARG A CA 1
ATOM 841 C C . ARG A 1 107 ? 12.206 -4.465 -10.887 1.00 92.69 107 ARG A C 1
ATOM 843 O O . ARG A 1 107 ? 12.883 -4.461 -9.866 1.00 92.69 107 ARG A O 1
ATOM 850 N N . PHE A 1 108 ? 11.232 -3.597 -11.104 1.00 94.12 108 PHE A N 1
ATOM 851 C CA . PHE A 1 108 ? 10.877 -2.518 -10.190 1.00 94.12 108 PHE A CA 1
ATOM 852 C C . PHE A 1 108 ? 9.426 -2.662 -9.750 1.00 94.12 108 PHE A C 1
ATOM 854 O O . PHE A 1 108 ? 8.586 -3.150 -10.500 1.00 94.12 108 PHE A O 1
ATOM 861 N N . MET A 1 109 ? 9.112 -2.241 -8.537 1.00 94.50 109 MET A N 1
ATOM 862 C CA . MET A 1 109 ? 7.762 -2.299 -7.978 1.00 94.50 109 MET A CA 1
ATOM 863 C C . MET A 1 109 ? 7.514 -1.085 -7.084 1.00 94.50 109 MET A C 1
ATOM 865 O O . MET A 1 109 ? 8.477 -0.489 -6.590 1.00 94.50 109 MET A O 1
ATOM 869 N N . PRO A 1 110 ? 6.252 -0.691 -6.852 1.00 95.38 110 PRO A N 1
ATOM 870 C CA . PRO A 1 110 ? 5.968 0.386 -5.921 1.00 95.38 110 PRO A CA 1
ATOM 871 C C . PRO A 1 110 ? 6.350 -0.007 -4.493 1.00 95.38 110 PRO A C 1
ATOM 873 O O . PRO A 1 110 ? 6.085 -1.128 -4.049 1.00 95.38 110 PRO A O 1
ATOM 876 N N . SER A 1 111 ? 6.924 0.934 -3.746 1.00 96.06 111 SER A N 1
ATOM 877 C CA . SER A 1 111 ? 7.096 0.767 -2.304 1.00 96.06 111 SER A CA 1
ATOM 878 C C . SER A 1 111 ? 5.767 0.965 -1.583 1.00 96.06 111 SER A C 1
ATOM 880 O O . SER A 1 111 ? 4.958 1.823 -1.949 1.00 96.06 111 SER A O 1
ATOM 882 N N . MET A 1 112 ? 5.542 0.184 -0.528 1.00 95.88 112 MET A N 1
ATOM 883 C CA . MET A 1 112 ? 4.409 0.399 0.367 1.00 95.88 112 MET A CA 1
ATOM 884 C C . MET A 1 112 ? 4.569 1.748 1.077 1.00 95.88 112 MET A C 1
ATOM 886 O O . MET A 1 112 ? 5.566 1.980 1.754 1.00 95.88 112 MET A O 1
ATOM 890 N N . GLN A 1 113 ? 3.576 2.623 0.935 1.00 95.44 113 GLN A N 1
ATOM 891 C CA . GLN A 1 113 ? 3.575 3.964 1.535 1.00 95.44 113 GLN A CA 1
ATOM 892 C C . GLN A 1 113 ? 2.605 4.092 2.710 1.00 95.44 113 GLN A C 1
ATOM 894 O O . GLN A 1 113 ? 2.688 5.048 3.475 1.00 95.44 113 GLN A O 1
ATOM 899 N N . ALA A 1 114 ? 1.653 3.172 2.808 1.00 95.06 114 ALA A N 1
ATOM 900 C CA . ALA A 1 114 ? 0.706 3.053 3.901 1.00 95.06 114 ALA A CA 1
ATOM 901 C C . ALA A 1 114 ? 0.151 1.623 3.916 1.00 95.06 114 ALA A C 1
ATOM 903 O O . ALA A 1 114 ? 0.372 0.855 2.977 1.00 95.06 114 ALA A O 1
ATOM 904 N N . PHE A 1 115 ? -0.609 1.279 4.945 1.00 95.06 115 PHE A N 1
ATOM 905 C CA . PHE A 1 115 ? -1.407 0.063 4.991 1.00 95.06 115 PHE A CA 1
ATOM 906 C C . PHE A 1 115 ? -2.808 0.385 5.511 1.00 95.06 115 PHE A C 1
ATOM 908 O O . PHE A 1 115 ? -2.985 1.255 6.364 1.00 95.06 115 PHE A O 1
ATOM 915 N N . ALA A 1 116 ? -3.808 -0.272 4.935 1.00 94.19 116 ALA A N 1
ATOM 916 C CA . ALA A 1 116 ? -5.172 -0.258 5.432 1.00 94.19 116 ALA A CA 1
ATOM 917 C C . ALA A 1 116 ? -5.349 -1.397 6.425 1.00 94.19 116 ALA A C 1
ATOM 919 O O . ALA A 1 116 ? -4.890 -2.503 6.152 1.00 94.19 116 ALA A O 1
ATOM 920 N N . LEU A 1 117 ? -6.053 -1.125 7.512 1.00 92.06 117 LEU A N 1
ATOM 921 C CA . LEU A 1 117 ? -6.374 -2.072 8.560 1.00 92.06 117 LEU A CA 1
ATOM 922 C C . LEU A 1 117 ? -7.864 -1.991 8.849 1.00 92.06 117 LEU A C 1
ATOM 924 O O . LEU A 1 117 ? -8.373 -0.910 9.143 1.00 92.06 117 LEU A O 1
ATOM 928 N N . ALA A 1 118 ? -8.552 -3.113 8.747 1.00 89.81 118 ALA A N 1
ATOM 929 C CA . ALA A 1 118 ? -9.962 -3.210 9.074 1.00 89.81 118 ALA A CA 1
ATOM 930 C C . ALA A 1 118 ? -10.167 -4.344 10.069 1.00 89.81 118 ALA A C 1
ATOM 932 O O . ALA A 1 118 ? -9.529 -5.384 9.931 1.00 89.81 118 ALA A O 1
ATOM 933 N N . MET A 1 119 ? -11.022 -4.123 11.059 1.00 84.44 119 MET A N 1
ATOM 934 C CA . MET A 1 119 ? -11.450 -5.166 11.988 1.00 84.44 119 MET A CA 1
ATOM 935 C C . MET A 1 119 ? -12.748 -5.749 11.462 1.00 84.44 119 MET A C 1
ATOM 937 O O . MET A 1 119 ? -13.576 -4.992 10.962 1.00 84.44 119 MET A O 1
ATOM 941 N N . ASP A 1 120 ? -12.895 -7.061 11.552 1.00 76.38 120 ASP A N 1
ATOM 942 C CA . ASP A 1 120 ? -14.174 -7.721 11.340 1.00 76.38 120 ASP A CA 1
ATOM 943 C C . ASP A 1 120 ? -14.769 -8.041 12.707 1.00 76.38 120 ASP A C 1
ATOM 945 O O . ASP A 1 120 ? -14.069 -8.596 13.555 1.00 76.38 120 ASP A O 1
ATOM 949 N N . ASP A 1 121 ? -16.031 -7.678 12.920 1.00 70.25 121 ASP A N 1
ATOM 950 C CA . ASP A 1 121 ? -16.758 -8.055 14.138 1.00 70.25 121 ASP A CA 1
ATOM 951 C C . ASP A 1 121 ? -17.323 -9.487 14.031 1.00 70.25 121 ASP A C 1
ATOM 953 O O . ASP A 1 121 ? -17.841 -10.022 15.010 1.00 70.25 121 ASP A O 1
ATOM 957 N N . ASP A 1 122 ? -17.224 -10.110 12.851 1.00 66.12 122 ASP A N 1
ATOM 958 C CA . ASP A 1 122 ? -17.650 -11.486 12.613 1.00 66.12 122 ASP A CA 1
ATOM 959 C C . ASP A 1 122 ? -16.661 -12.499 13.228 1.00 66.12 122 ASP A C 1
ATOM 961 O O . ASP A 1 122 ? -15.452 -12.434 13.003 1.00 66.12 122 ASP A O 1
ATOM 965 N N . ASP A 1 123 ? -17.192 -13.494 13.950 1.00 59.16 123 ASP A N 1
ATOM 966 C CA . ASP A 1 123 ? -16.419 -14.543 14.644 1.00 59.16 123 ASP A CA 1
ATOM 967 C C . ASP A 1 123 ? -15.690 -15.532 13.697 1.00 59.16 123 ASP A C 1
ATOM 969 O O . ASP A 1 123 ? -14.899 -16.356 14.159 1.00 59.16 123 ASP A O 1
ATOM 973 N N . ASP A 1 124 ? -15.940 -15.476 12.381 1.00 60.84 124 ASP A N 1
ATOM 974 C CA . ASP A 1 124 ? -15.423 -16.426 11.379 1.00 60.84 124 ASP A CA 1
ATOM 975 C C . ASP A 1 124 ? -14.502 -15.735 10.362 1.00 60.84 124 ASP A C 1
ATOM 977 O O . ASP A 1 124 ? -14.749 -15.659 9.160 1.00 60.84 124 ASP A O 1
ATOM 981 N N . CYS A 1 125 ? -13.430 -15.148 10.881 1.00 62.78 125 CYS A N 1
ATOM 982 C CA . CYS A 1 125 ? -12.515 -14.300 10.123 1.00 62.78 125 CYS A CA 1
ATOM 983 C C . CYS A 1 125 ? -11.427 -15.055 9.339 1.00 62.78 125 CYS A C 1
ATOM 985 O O . CYS A 1 125 ? -10.622 -14.442 8.630 1.00 62.78 125 CYS A O 1
ATOM 987 N N . TYR A 1 126 ? -11.398 -16.388 9.431 1.00 63.62 126 TYR A N 1
ATOM 988 C CA . TYR A 1 126 ? -10.491 -17.206 8.636 1.00 63.62 126 TYR A CA 1
ATOM 989 C C . TYR A 1 126 ? -11.111 -17.526 7.272 1.00 63.62 126 TYR A C 1
ATOM 991 O O . TYR A 1 126 ? -11.727 -18.571 7.073 1.00 63.62 126 TYR A O 1
ATOM 999 N N . GLU A 1 127 ? -10.904 -16.634 6.303 1.00 71.19 127 GLU A N 1
ATOM 1000 C CA . GLU A 1 127 ? -11.307 -16.870 4.915 1.00 71.19 127 GLU A CA 1
ATOM 1001 C C . GLU A 1 127 ? -10.096 -16.941 3.972 1.00 71.19 127 GLU A C 1
ATOM 1003 O O . GLU A 1 127 ? -9.220 -16.066 3.939 1.00 71.19 127 GLU A O 1
ATOM 1008 N N . GLU A 1 128 ? -10.041 -17.999 3.157 1.00 71.19 128 GLU A N 1
ATOM 1009 C CA . GLU A 1 128 ? -8.931 -18.222 2.237 1.00 71.19 128 GLU A CA 1
ATOM 1010 C C . GLU A 1 128 ? -8.824 -17.107 1.180 1.00 71.19 128 GLU A C 1
ATOM 1012 O O . GLU A 1 128 ? -9.776 -16.718 0.495 1.00 71.19 128 GLU A O 1
ATOM 1017 N N . GLY A 1 129 ? -7.600 -16.607 1.004 1.00 73.25 129 GLY A N 1
ATOM 1018 C CA . GLY A 1 129 ? -7.271 -15.585 0.015 1.00 73.25 129 GLY A CA 1
ATOM 1019 C C . GLY A 1 129 ? -7.353 -14.155 0.539 1.00 73.25 129 GLY A C 1
ATOM 1020 O O . GLY A 1 129 ? -6.896 -13.250 -0.161 1.00 73.25 129 GLY A O 1
ATOM 1021 N N . TYR A 1 130 ? -7.858 -13.933 1.749 1.00 79.50 130 TYR A N 1
ATOM 1022 C CA . TYR A 1 130 ? -7.805 -12.633 2.406 1.00 79.50 130 TYR A CA 1
ATOM 1023 C C . TYR A 1 130 ? -6.476 -12.419 3.107 1.00 79.50 130 TYR A C 1
ATOM 1025 O O . TYR A 1 130 ? -5.769 -13.349 3.490 1.00 79.50 130 TYR A O 1
ATOM 1033 N N . LEU A 1 131 ? -6.132 -11.153 3.303 1.00 73.69 131 LEU A N 1
ATOM 1034 C CA . LEU A 1 131 ? -4.972 -10.772 4.091 1.00 73.69 131 LEU A CA 1
ATOM 1035 C C . LEU A 1 131 ? -5.291 -10.724 5.592 1.00 73.69 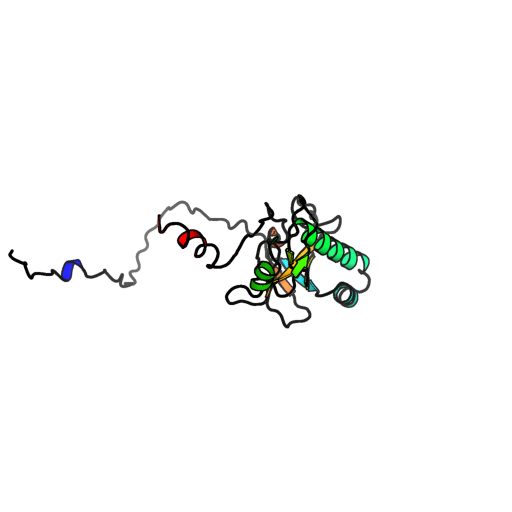131 LEU A C 1
ATOM 1037 O O . LEU A 1 131 ? -4.976 -9.734 6.249 1.00 73.69 131 LEU A O 1
ATOM 1041 N N . SER A 1 132 ? -5.874 -11.810 6.117 1.00 69.88 132 SER A N 1
ATOM 1042 C CA . SER A 1 132 ? -6.262 -11.995 7.527 1.00 69.88 132 SER A CA 1
ATOM 1043 C C . SER A 1 132 ? -5.437 -13.080 8.236 1.00 69.88 132 SER A C 1
ATOM 1045 O O . SER A 1 132 ? -4.902 -13.962 7.561 1.00 69.88 132 SER A O 1
ATOM 1047 N N . ASP A 1 133 ? -5.194 -12.915 9.540 1.00 62.81 133 ASP A N 1
ATOM 1048 C CA . ASP A 1 133 ? -4.402 -13.805 10.424 1.00 62.81 133 ASP A CA 1
ATOM 1049 C C . ASP A 1 133 ? -5.295 -14.366 11.551 1.00 62.81 133 ASP A C 1
ATOM 1051 O O . ASP A 1 133 ? -6.495 -14.132 11.524 1.00 62.81 133 ASP A O 1
ATOM 1055 N N . ASP A 1 134 ? -4.736 -15.047 12.564 1.00 55.66 134 ASP A N 1
ATOM 1056 C CA . ASP A 1 134 ? -5.454 -15.631 13.728 1.00 55.66 134 ASP A CA 1
ATOM 1057 C C . ASP A 1 134 ? -6.354 -14.648 14.525 1.00 55.66 134 ASP A C 1
ATOM 1059 O O . ASP A 1 134 ? -7.056 -15.046 15.452 1.00 55.66 134 ASP A O 1
ATOM 1063 N N . TYR A 1 135 ? -6.323 -13.356 14.189 1.00 58.97 135 TYR A N 1
ATOM 1064 C CA . TYR A 1 135 ? -7.192 -12.308 14.718 1.00 58.97 135 TYR A CA 1
ATOM 1065 C C . TYR A 1 135 ? -8.102 -11.790 13.605 1.00 58.97 135 TYR A C 1
ATOM 1067 O O . TYR A 1 135 ? -7.625 -11.591 12.489 1.00 58.97 135 TYR A O 1
ATOM 1075 N N . CYS A 1 136 ? -9.349 -11.442 13.926 1.00 75.88 136 CYS A N 1
ATOM 1076 C CA . CYS A 1 136 ? -10.346 -10.949 12.972 1.00 75.88 136 CYS A CA 1
ATOM 1077 C C . CYS A 1 136 ? -10.050 -9.549 12.425 1.00 75.88 136 CYS A C 1
ATOM 1079 O O . CYS A 1 136 ? -10.681 -8.550 12.762 1.00 75.88 136 CYS A O 1
ATOM 1081 N N . HIS A 1 137 ? -9.030 -9.471 11.578 1.00 82.81 137 HIS A N 1
ATOM 1082 C CA . HIS A 1 137 ? -8.593 -8.248 10.936 1.00 82.81 137 HIS A CA 1
ATOM 1083 C C . HIS A 1 137 ? -8.077 -8.505 9.530 1.00 82.81 137 HIS A C 1
ATOM 1085 O O . HIS A 1 137 ? -7.533 -9.565 9.223 1.00 82.81 137 HIS A O 1
ATOM 1091 N N . TYR A 1 138 ? -8.176 -7.485 8.691 1.00 88.38 138 TYR A N 1
ATOM 1092 C CA . TYR A 1 138 ? -7.657 -7.474 7.336 1.00 88.38 138 TYR A CA 1
ATOM 1093 C C . TYR A 1 138 ? -6.620 -6.371 7.180 1.00 88.38 138 TYR A C 1
ATOM 1095 O O . TYR A 1 138 ? -6.851 -5.231 7.585 1.00 88.38 138 TYR A O 1
ATOM 1103 N N . SER A 1 139 ? -5.493 -6.692 6.544 1.00 91.94 139 SER A N 1
ATOM 1104 C CA . SER A 1 139 ? -4.435 -5.723 6.246 1.00 91.94 139 SER A CA 1
ATOM 1105 C C . SER A 1 139 ? -4.137 -5.673 4.753 1.00 91.94 139 SER A C 1
ATOM 1107 O O . SER A 1 139 ? -3.851 -6.697 4.152 1.00 91.94 139 SER A O 1
ATOM 1109 N N . SER A 1 140 ? -4.160 -4.497 4.126 1.00 93.69 140 SER A N 1
ATOM 1110 C CA . SER A 1 140 ? -3.740 -4.340 2.724 1.00 93.69 140 SER A CA 1
ATOM 1111 C C . SER A 1 140 ? -2.647 -3.287 2.612 1.00 93.69 140 SER A C 1
ATOM 1113 O O . SER A 1 140 ? -2.851 -2.168 3.085 1.00 93.69 140 SER A O 1
ATOM 1115 N N . PRO A 1 141 ? -1.534 -3.551 1.905 1.00 95.81 141 PRO A N 1
ATOM 1116 C CA . PRO A 1 141 ? -0.602 -2.488 1.575 1.00 95.81 141 PRO A CA 1
ATOM 1117 C C . PRO A 1 141 ? -1.233 -1.501 0.603 1.00 95.81 141 PRO A C 1
ATOM 1119 O O . PRO A 1 141 ? -2.071 -1.854 -0.236 1.00 95.81 141 PRO A O 1
ATOM 1122 N N . LEU A 1 142 ? -0.791 -0.256 0.713 1.00 95.50 142 LEU A N 1
ATOM 1123 C CA . LEU A 1 142 ? -1.224 0.854 -0.108 1.00 95.50 142 LEU A CA 1
ATOM 1124 C C . LEU A 1 142 ? -0.018 1.555 -0.726 1.00 95.50 142 LEU A C 1
ATOM 1126 O O . LEU A 1 142 ? 0.974 1.879 -0.070 1.00 95.50 142 LEU A O 1
ATOM 1130 N N . TYR A 1 143 ? -0.162 1.849 -2.006 1.00 95.31 143 TYR A N 1
ATOM 1131 C CA . TYR A 1 143 ? 0.797 2.543 -2.844 1.00 95.31 143 TYR A CA 1
ATOM 1132 C C . TYR A 1 143 ? 0.233 3.910 -3.206 1.00 95.31 143 TYR A C 1
ATOM 1134 O O . TYR A 1 143 ? -0.973 4.055 -3.433 1.00 95.31 143 TYR A O 1
ATOM 1142 N N . ILE A 1 144 ? 1.091 4.923 -3.297 1.00 94.56 144 ILE A N 1
ATOM 1143 C CA . ILE A 1 144 ? 0.661 6.217 -3.827 1.00 94.56 144 ILE A CA 1
ATOM 1144 C C . ILE A 1 144 ? 0.781 6.169 -5.345 1.00 94.56 144 ILE A C 1
ATOM 1146 O O . ILE A 1 144 ? 1.891 6.146 -5.871 1.00 94.56 144 ILE A O 1
ATOM 1150 N N . SER A 1 145 ? -0.356 6.179 -6.038 1.00 92.00 145 SER A N 1
ATOM 1151 C CA . SER A 1 145 ? -0.400 6.222 -7.502 1.00 92.00 145 SER A CA 1
ATOM 1152 C C . SER A 1 145 ? -0.738 7.621 -8.014 1.00 92.00 145 SER A C 1
ATOM 1154 O O . SER A 1 145 ? -1.564 8.328 -7.428 1.00 92.00 145 SER A O 1
ATOM 1156 N N . HIS A 1 146 ? -0.125 7.997 -9.136 1.00 84.38 146 HIS A N 1
ATOM 1157 C CA . HIS A 1 146 ? -0.423 9.179 -9.946 1.00 84.38 146 HIS A CA 1
ATOM 1158 C C . HIS A 1 146 ? -1.502 8.929 -11.011 1.00 84.38 146 HIS A C 1
ATOM 1160 O O . HIS A 1 146 ? -1.721 9.797 -11.854 1.00 84.38 146 HIS A O 1
ATOM 1166 N N . GLY A 1 147 ? -2.172 7.767 -10.980 1.00 67.62 147 GLY A N 1
ATOM 1167 C CA . GLY A 1 147 ? -3.091 7.292 -12.016 1.00 67.62 147 GLY A CA 1
ATOM 1168 C C . GLY A 1 147 ? -3.991 8.377 -12.615 1.00 67.62 147 GLY A C 1
ATOM 1169 O O . GLY A 1 147 ? -4.486 9.241 -11.893 1.00 67.62 147 GLY A O 1
ATOM 1170 N N . ARG A 1 148 ? -4.210 8.275 -13.938 1.00 62.25 148 ARG A N 1
ATOM 1171 C CA . ARG A 1 148 ? -4.628 9.298 -14.929 1.00 62.25 148 ARG A CA 1
ATOM 1172 C C . ARG A 1 148 ? -5.371 10.571 -14.491 1.00 62.25 148 ARG A C 1
ATOM 1174 O O . ARG A 1 148 ? -5.230 11.539 -15.214 1.00 62.25 148 ARG A O 1
ATOM 1181 N N . ASN A 1 149 ? -6.140 10.607 -13.398 1.00 61.16 149 ASN A N 1
ATOM 1182 C CA . ASN A 1 149 ? -6.767 11.827 -12.858 1.00 61.16 149 ASN A CA 1
ATOM 1183 C C . ASN A 1 149 ? -7.019 11.815 -11.328 1.00 61.16 149 ASN A C 1
ATOM 1185 O O . ASN A 1 149 ? -7.725 12.686 -10.822 1.00 61.16 149 ASN A O 1
ATOM 1189 N N . LYS A 1 150 ? -6.538 10.819 -10.567 1.00 78.81 150 LYS A N 1
ATOM 1190 C CA . LYS A 1 150 ? -6.902 10.659 -9.144 1.00 78.81 150 LYS A CA 1
ATOM 1191 C C . LYS A 1 150 ? -5.724 10.178 -8.303 1.00 78.81 150 LYS A C 1
ATOM 1193 O O . LYS A 1 150 ? -5.689 9.015 -7.900 1.00 78.81 150 LYS A O 1
ATOM 1198 N N . LYS A 1 151 ? -4.802 11.089 -7.972 1.00 88.56 151 LYS A N 1
ATOM 1199 C CA . LYS A 1 151 ? -3.731 10.795 -7.010 1.00 88.56 151 LYS A CA 1
ATOM 1200 C C . LYS A 1 151 ? -4.329 10.289 -5.688 1.00 88.56 151 LYS A C 1
ATOM 1202 O O . LYS A 1 151 ? -5.345 10.813 -5.209 1.00 88.56 151 LYS A O 1
ATOM 1207 N N . GLY A 1 152 ? -3.760 9.232 -5.123 1.00 92.06 152 GLY A N 1
ATOM 1208 C CA . GLY A 1 152 ? -4.359 8.573 -3.965 1.00 92.06 152 GLY A CA 1
ATOM 1209 C C . GLY A 1 152 ? -3.635 7.314 -3.521 1.00 92.06 152 GLY A C 1
ATOM 1210 O O . GLY A 1 152 ? -2.639 6.927 -4.128 1.00 92.06 152 GLY A O 1
ATOM 1211 N N . TYR A 1 153 ? -4.177 6.694 -2.477 1.00 93.19 153 TYR A N 1
ATOM 1212 C CA . TYR A 1 153 ? -3.772 5.378 -2.001 1.00 93.19 153 TYR A CA 1
ATOM 1213 C C . TYR A 1 153 ? -4.500 4.286 -2.778 1.00 93.19 153 TYR A C 1
ATOM 1215 O O . TYR A 1 153 ? -5.732 4.309 -2.864 1.00 93.19 153 TYR A O 1
ATOM 1223 N N . TYR A 1 154 ? -3.739 3.340 -3.319 1.00 93.62 154 TYR A N 1
ATOM 1224 C CA . TYR A 1 154 ? -4.238 2.205 -4.086 1.00 93.62 154 TYR A CA 1
ATOM 1225 C C . TYR A 1 154 ? -3.613 0.904 -3.593 1.00 93.62 154 TYR A C 1
ATOM 1227 O O . TYR A 1 154 ? -2.427 0.884 -3.284 1.00 93.62 154 TYR A O 1
ATOM 1235 N N . ASN A 1 155 ? -4.376 -0.184 -3.554 1.00 93.19 155 ASN A N 1
ATOM 1236 C CA . ASN A 1 155 ? -3.818 -1.512 -3.283 1.00 93.19 155 ASN A CA 1
ATOM 1237 C C . ASN A 1 155 ? -3.250 -2.167 -4.560 1.00 93.19 155 ASN A C 1
ATOM 1239 O O . ASN A 1 155 ? -3.349 -1.618 -5.660 1.00 93.19 155 ASN A O 1
ATOM 1243 N N . ALA A 1 156 ? -2.708 -3.383 -4.437 1.00 90.25 156 ALA A N 1
ATOM 1244 C CA . ALA A 1 156 ? -2.137 -4.130 -5.567 1.00 90.25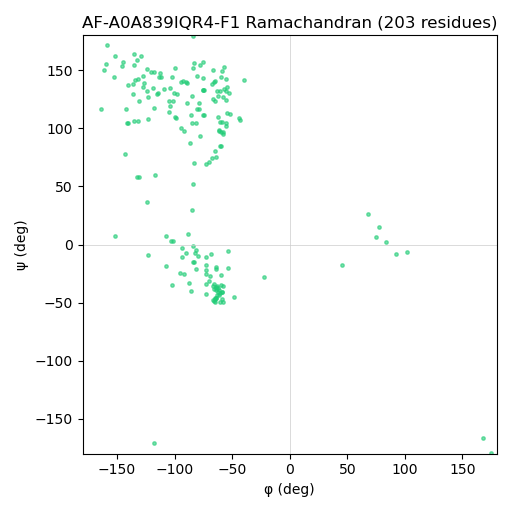 156 ALA A CA 1
ATOM 1245 C C . ALA A 1 156 ? -3.164 -4.513 -6.652 1.00 90.25 156 ALA A C 1
ATOM 1247 O O . ALA A 1 156 ? -2.791 -4.746 -7.801 1.00 90.25 156 ALA A O 1
ATOM 1248 N N . LYS A 1 157 ? -4.462 -4.549 -6.314 1.00 88.94 157 LYS A N 1
ATOM 1249 C CA . LYS A 1 157 ? -5.567 -4.769 -7.267 1.00 88.94 157 LYS A CA 1
ATOM 1250 C C . LYS A 1 157 ? -5.967 -3.488 -8.015 1.00 88.94 157 LYS A C 1
ATOM 1252 O O . LYS A 1 157 ? -6.828 -3.544 -8.889 1.00 88.94 157 LYS A O 1
ATOM 1257 N N . GLY A 1 158 ? -5.375 -2.338 -7.682 1.00 89.06 158 GLY A N 1
ATOM 1258 C CA . GLY A 1 158 ? -5.746 -1.038 -8.240 1.00 89.06 158 GLY A CA 1
ATOM 1259 C C . GLY A 1 158 ? -7.023 -0.446 -7.632 1.00 89.06 158 GLY A C 1
ATOM 1260 O O . GLY A 1 158 ? -7.581 0.500 -8.188 1.00 89.06 158 GLY A O 1
ATOM 1261 N N . HIS A 1 159 ? -7.499 -0.971 -6.497 1.00 90.88 159 HIS A N 1
ATOM 1262 C CA . HIS A 1 159 ? -8.603 -0.374 -5.748 1.00 90.88 159 HIS A CA 1
ATOM 1263 C C . HIS A 1 159 ? -8.123 0.865 -4.995 1.00 90.88 159 HIS A C 1
ATOM 1265 O O . HIS A 1 159 ? -7.106 0.817 -4.303 1.00 90.88 159 HIS A O 1
ATOM 1271 N N . ARG A 1 160 ? -8.880 1.961 -5.087 1.00 91.19 160 ARG A N 1
ATOM 1272 C CA . ARG A 1 160 ? -8.555 3.232 -4.438 1.00 91.19 160 ARG A CA 1
ATOM 1273 C C . ARG A 1 160 ? -9.148 3.301 -3.036 1.00 91.19 160 ARG A C 1
ATOM 1275 O O . ARG A 1 160 ? -10.363 3.296 -2.894 1.00 91.19 160 ARG A O 1
ATOM 1282 N N . TYR A 1 161 ? -8.305 3.497 -2.031 1.00 91.00 161 TYR A N 1
ATOM 1283 C CA . TYR A 1 161 ? -8.733 3.690 -0.644 1.00 91.00 161 TYR A CA 1
ATOM 1284 C C . TYR A 1 161 ? -9.032 5.164 -0.347 1.00 91.00 161 TYR A C 1
ATOM 1286 O O . TYR A 1 161 ? -9.981 5.480 0.355 1.00 91.00 161 TYR A O 1
ATOM 1294 N N . GLY A 1 162 ? -8.312 6.105 -0.963 1.00 87.75 162 GLY A N 1
ATOM 1295 C CA . GLY A 1 162 ? -8.651 7.520 -0.824 1.00 87.75 162 GLY A CA 1
ATOM 1296 C C . GLY A 1 162 ? -7.577 8.473 -1.333 1.00 87.75 162 GLY A C 1
ATOM 1297 O O . GLY A 1 162 ? -6.689 8.084 -2.089 1.00 87.75 162 GLY A O 1
ATOM 1298 N N . SER A 1 163 ? -7.701 9.756 -0.986 1.00 87.38 163 SER A N 1
ATOM 1299 C CA . SER A 1 163 ? -6.765 10.808 -1.406 1.00 87.38 163 SER A CA 1
ATOM 1300 C C . SER A 1 163 ? -5.537 10.876 -0.498 1.00 87.38 163 SER A C 1
ATOM 1302 O O . SER A 1 163 ? -5.608 10.571 0.691 1.00 87.38 163 SER A O 1
ATOM 1304 N N . ILE A 1 164 ? -4.417 11.333 -1.054 1.00 83.25 164 ILE A N 1
ATOM 1305 C CA . ILE A 1 164 ? -3.243 11.710 -0.259 1.00 83.25 164 ILE A CA 1
ATOM 1306 C C . ILE A 1 164 ? -3.472 13.059 0.446 1.00 83.25 164 ILE A C 1
ATOM 1308 O O . ILE A 1 164 ? -4.282 13.863 -0.015 1.00 83.25 164 ILE A O 1
ATOM 1312 N N . GLY A 1 165 ? -2.754 13.322 1.542 1.00 74.69 165 GLY A N 1
ATOM 1313 C CA . GLY A 1 165 ? -2.810 14.599 2.276 1.00 74.69 165 GLY A CA 1
ATOM 1314 C C . GLY A 1 165 ? -3.646 14.580 3.560 1.00 74.69 165 GLY A C 1
ATOM 1315 O O . GLY A 1 165 ? -3.600 15.537 4.323 1.00 74.69 165 GLY A O 1
ATOM 1316 N N . LYS A 1 166 ? -4.355 13.482 3.838 1.00 68.06 166 LYS A N 1
ATOM 1317 C CA . LYS A 1 166 ? -4.865 13.171 5.179 1.00 68.06 166 LYS A CA 1
ATOM 1318 C C . LYS A 1 166 ? -3.897 12.193 5.852 1.00 68.06 166 LYS A C 1
ATOM 1320 O O . LYS A 1 166 ? -3.506 11.204 5.232 1.00 68.06 166 LYS A O 1
ATOM 1325 N N . THR A 1 167 ? -3.476 12.498 7.077 1.00 57.16 167 THR A N 1
ATOM 1326 C CA . THR A 1 167 ? -2.503 11.710 7.857 1.00 57.16 167 THR A CA 1
ATOM 1327 C C . THR A 1 167 ? -3.096 10.403 8.384 1.00 57.16 167 THR A C 1
ATOM 1329 O O . THR A 1 167 ? -2.450 9.371 8.261 1.00 57.16 167 THR A O 1
ATOM 1332 N N . SER A 1 168 ? -4.333 10.429 8.887 1.00 63.69 168 SER A N 1
ATOM 1333 C CA . SER A 1 168 ? -5.133 9.258 9.281 1.00 63.69 168 SER A CA 1
ATOM 1334 C C . SER A 1 168 ? -6.579 9.505 8.867 1.00 63.69 168 SER A C 1
ATOM 1336 O O . SER A 1 16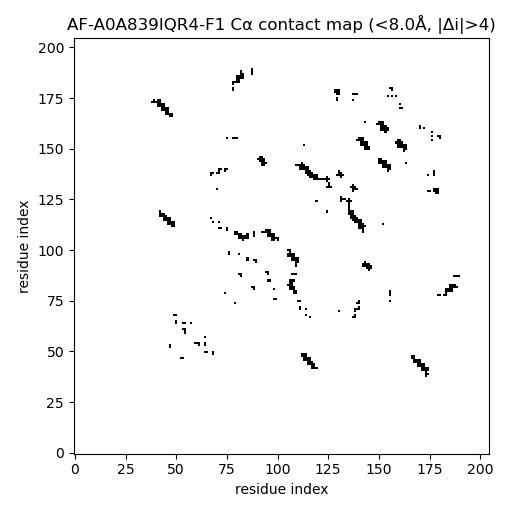8 ? -7.066 10.633 8.998 1.00 63.69 168 SER A O 1
ATOM 1338 N N . TYR A 1 169 ? -7.252 8.503 8.309 1.00 78.81 169 TYR A N 1
ATOM 1339 C CA . TYR A 1 169 ? -8.698 8.540 8.098 1.00 78.81 169 TYR A CA 1
ATOM 1340 C C . TYR A 1 169 ? -9.259 7.138 7.891 1.00 78.81 169 TYR A C 1
ATOM 1342 O O . TYR A 1 169 ? -8.588 6.258 7.346 1.00 78.81 169 TYR A O 1
ATOM 1350 N N . SER A 1 170 ? -10.511 6.981 8.305 1.00 86.81 170 SER A N 1
ATOM 1351 C CA . SER A 1 170 ? -11.322 5.812 8.011 1.00 86.81 170 SER A CA 1
ATOM 1352 C C . SER A 1 170 ? -11.922 5.891 6.612 1.00 86.81 170 SER A C 1
ATOM 1354 O O . SER A 1 170 ? -12.282 6.972 6.127 1.00 86.81 170 SER A O 1
ATOM 1356 N N . VAL A 1 171 ? -12.032 4.741 5.959 1.00 89.75 171 VAL A N 1
ATOM 1357 C CA . VAL A 1 171 ? -12.616 4.575 4.631 1.00 89.75 171 VAL A CA 1
ATOM 1358 C C . VAL A 1 171 ? -13.521 3.356 4.617 1.00 89.75 171 VAL A C 1
ATOM 1360 O O . VAL A 1 171 ? -13.159 2.311 5.144 1.00 89.75 171 VAL A O 1
ATOM 1363 N N . ASN A 1 172 ? -14.678 3.488 3.974 1.00 90.75 172 ASN A N 1
ATOM 1364 C CA . ASN A 1 172 ? -15.556 2.351 3.729 1.00 90.75 172 ASN A CA 1
ATOM 1365 C C . ASN A 1 172 ? -15.017 1.561 2.539 1.00 90.75 172 ASN A C 1
ATOM 1367 O O . ASN A 1 172 ? -14.859 2.105 1.440 1.00 90.75 172 ASN A O 1
ATOM 1371 N N . VAL A 1 173 ? -14.725 0.291 2.772 1.00 89.94 173 VAL A N 1
ATOM 1372 C CA . VAL A 1 173 ? -14.202 -0.664 1.795 1.00 89.94 173 VAL A CA 1
ATOM 1373 C C . VAL A 1 173 ? -14.953 -1.978 1.938 1.00 89.94 173 VAL A C 1
ATOM 1375 O O . VAL A 1 173 ? -15.622 -2.206 2.930 1.00 89.94 173 VAL A O 1
ATOM 1378 N N . TYR A 1 174 ? -14.857 -2.854 0.955 1.00 89.88 174 TYR A N 1
ATOM 1379 C CA . TYR A 1 174 ? -15.443 -4.187 1.031 1.00 89.88 174 TYR A CA 1
ATOM 1380 C C . TYR A 1 174 ? -14.362 -5.198 1.401 1.00 89.88 174 TYR A C 1
ATOM 1382 O O . TYR A 1 174 ? -13.193 -4.999 1.045 1.00 89.88 174 TYR A O 1
ATOM 1390 N N . LYS A 1 175 ? -14.741 -6.298 2.068 1.00 87.50 175 LYS A N 1
ATOM 1391 C CA . LYS A 1 175 ? -13.810 -7.380 2.437 1.00 87.50 175 LYS A CA 1
ATOM 1392 C C . LYS A 1 175 ? -12.959 -7.785 1.223 1.00 87.50 175 LYS A C 1
ATOM 1394 O O . LYS A 1 175 ? -11.730 -7.829 1.290 1.00 87.50 175 LYS A O 1
ATOM 1399 N N . ASP A 1 176 ? -13.592 -7.939 0.062 1.00 88.00 176 ASP A N 1
ATOM 1400 C CA . ASP A 1 176 ? -12.983 -8.291 -1.230 1.00 88.00 176 ASP A CA 1
ATOM 1401 C C . ASP A 1 176 ? -11.804 -7.395 -1.685 1.00 88.00 176 ASP A C 1
ATOM 1403 O O . ASP A 1 176 ? -10.980 -7.775 -2.538 1.00 88.00 176 ASP A O 1
ATOM 1407 N N . ASN A 1 177 ? -11.694 -6.177 -1.143 1.00 90.00 177 ASN A N 1
ATOM 1408 C CA . ASN A 1 177 ? -10.569 -5.281 -1.397 1.00 90.00 177 ASN A CA 1
ATOM 1409 C C . ASN A 1 177 ? -9.277 -5.734 -0.701 1.00 90.00 177 ASN A C 1
ATOM 1411 O O . ASN A 1 177 ? -8.197 -5.390 -1.182 1.00 90.00 177 ASN A O 1
ATOM 1415 N N . PHE A 1 178 ? -9.372 -6.539 0.355 1.00 89.62 178 PHE A N 1
ATOM 1416 C CA . PHE A 1 178 ? -8.238 -7.128 1.069 1.00 89.62 178 PHE A CA 1
ATOM 1417 C C . PHE A 1 178 ? -7.810 -8.483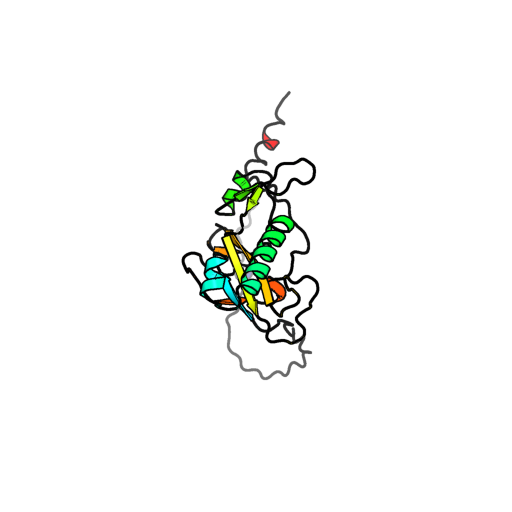 0.511 1.00 89.62 178 PHE A C 1
ATOM 1419 O O . PHE A 1 178 ? -6.784 -9.014 0.922 1.00 89.62 178 PHE A O 1
ATOM 1426 N N . LYS A 1 179 ? -8.564 -9.048 -0.434 1.00 88.81 179 LYS A N 1
ATOM 1427 C CA . LYS A 1 179 ? -8.212 -10.317 -1.068 1.00 88.81 179 LYS A CA 1
ATOM 1428 C C . LYS A 1 179 ? -6.952 -10.181 -1.920 1.00 88.81 179 LYS A C 1
ATOM 1430 O O . LYS A 1 179 ? -6.807 -9.220 -2.685 1.00 88.81 179 LYS A O 1
ATOM 1435 N N . ALA A 1 180 ? -6.071 -11.174 -1.848 1.00 87.38 180 ALA A N 1
ATOM 1436 C CA . ALA A 1 180 ? -4.917 -11.280 -2.724 1.00 87.38 180 ALA A CA 1
ATOM 1437 C C . ALA A 1 180 ? -5.345 -11.259 -4.204 1.00 87.38 180 ALA A C 1
ATOM 1439 O O . ALA A 1 180 ? -6.392 -11.812 -4.561 1.00 87.38 180 ALA A O 1
ATOM 1440 N N . PRO A 1 181 ? -4.575 -10.618 -5.102 1.00 85.81 181 PRO A N 1
ATOM 1441 C CA . PRO A 1 181 ? -4.858 -10.704 -6.522 1.00 85.81 181 PRO A CA 1
ATOM 1442 C C . PRO A 1 181 ? -4.664 -12.147 -7.000 1.00 85.81 181 PRO A C 1
ATOM 1444 O O . PRO A 1 181 ? -3.701 -12.812 -6.628 1.00 85.81 181 PRO A O 1
ATOM 1447 N N . THR A 1 182 ? -5.545 -12.603 -7.891 1.00 83.56 182 THR A N 1
ATOM 1448 C CA . THR A 1 182 ? -5.486 -13.948 -8.492 1.00 83.56 182 THR A CA 1
ATOM 1449 C C . THR A 1 182 ? -4.183 -14.201 -9.259 1.00 83.56 182 THR A C 1
ATOM 1451 O O . THR A 1 182 ? -3.752 -15.340 -9.397 1.00 83.56 182 THR A O 1
ATOM 1454 N N . SER A 1 183 ? -3.541 -13.146 -9.764 1.00 76.62 183 SER A N 1
ATOM 1455 C CA . SER A 1 183 ? -2.262 -13.231 -10.471 1.00 76.62 183 SER A CA 1
ATOM 1456 C C . SER A 1 183 ? -1.473 -11.935 -10.332 1.00 76.62 183 SER A C 1
ATOM 1458 O O . SER A 1 183 ? -2.053 -10.848 -10.428 1.00 76.62 183 SER A O 1
ATOM 1460 N N . THR A 1 184 ? -0.151 -12.036 -10.226 1.00 72.88 184 THR A N 1
ATOM 1461 C CA . THR A 1 184 ? 0.760 -10.905 -10.416 1.00 72.88 184 THR A CA 1
ATOM 1462 C C . THR A 1 184 ? 0.898 -10.580 -11.897 1.00 72.88 184 THR A C 1
ATOM 1464 O O . THR A 1 184 ? 1.084 -11.458 -12.738 1.00 72.88 184 THR A O 1
ATOM 1467 N N . ARG A 1 185 ? 0.793 -9.296 -12.249 1.00 67.69 185 ARG A N 1
ATOM 1468 C CA . ARG A 1 185 ? 1.001 -8.834 -13.626 1.00 67.69 185 ARG A CA 1
ATOM 1469 C C . ARG A 1 185 ? 2.370 -8.178 -13.711 1.00 67.69 185 ARG A C 1
ATOM 1471 O O . ARG A 1 185 ? 2.603 -7.169 -13.051 1.00 67.69 185 ARG A O 1
ATOM 1478 N N . THR A 1 186 ? 3.244 -8.729 -14.548 1.00 68.31 186 THR A N 1
ATOM 1479 C CA . THR A 1 186 ? 4.430 -7.998 -15.000 1.00 68.31 186 THR A CA 1
ATOM 1480 C C . THR A 1 186 ? 3.986 -7.042 -16.099 1.00 68.31 186 THR A C 1
ATOM 1482 O O . THR A 1 186 ? 3.450 -7.454 -17.131 1.00 68.31 186 THR A O 1
ATOM 1485 N N . LEU A 1 187 ? 4.133 -5.748 -15.848 1.00 71.25 187 LEU A N 1
ATOM 1486 C CA . LEU A 1 187 ? 3.719 -4.683 -16.741 1.00 71.25 187 LEU A CA 1
ATOM 1487 C C . LEU A 1 187 ? 4.945 -4.176 -17.500 1.00 71.25 187 LEU A C 1
ATOM 1489 O O . LEU A 1 187 ? 5.814 -3.507 -16.960 1.00 71.25 187 LEU A O 1
ATOM 1493 N N . SER A 1 188 ? 4.986 -4.475 -18.794 1.00 57.84 188 SER A N 1
ATOM 1494 C CA . SER A 1 188 ? 6.005 -3.979 -19.727 1.00 57.84 188 SER A CA 1
ATOM 1495 C C . SER A 1 188 ? 5.641 -2.598 -20.285 1.00 57.84 188 SER A C 1
ATOM 1497 O O . SER A 1 188 ? 5.900 -2.350 -21.458 1.00 57.84 188 SER A O 1
ATOM 1499 N N . ARG A 1 189 ? 4.907 -1.742 -19.558 1.00 57.03 189 ARG A N 1
ATOM 1500 C CA . ARG A 1 189 ? 4.243 -0.572 -20.167 1.00 57.03 189 ARG A CA 1
ATOM 1501 C C . ARG A 1 189 ? 5.228 0.543 -20.553 1.00 57.03 189 ARG A C 1
ATOM 1503 O O . ARG A 1 189 ? 5.112 1.644 -20.054 1.00 57.03 189 ARG A O 1
ATOM 1510 N N . GLY A 1 190 ? 6.052 0.299 -21.569 1.00 51.91 190 GLY A N 1
ATOM 1511 C CA . GLY A 1 190 ? 6.608 1.336 -22.418 1.00 51.91 190 GLY A CA 1
ATOM 1512 C C . GLY A 1 190 ? 5.451 2.042 -23.118 1.00 51.91 190 GLY A C 1
ATOM 1513 O O . GLY A 1 190 ? 4.888 1.538 -24.097 1.00 51.91 190 GLY A O 1
ATOM 1514 N N . GLY A 1 191 ? 5.039 3.184 -22.572 1.00 43.81 191 GLY A N 1
ATOM 1515 C CA . GLY A 1 191 ? 4.036 4.055 -23.164 1.00 43.81 191 GLY A CA 1
ATOM 1516 C C . GLY A 1 191 ? 4.439 4.454 -24.583 1.00 43.81 191 GLY A C 1
ATOM 1517 O O . GLY A 1 191 ? 5.534 4.953 -24.776 1.00 43.81 191 GLY A O 1
ATOM 1518 N N . PHE A 1 192 ? 3.565 4.201 -25.567 1.00 50.66 192 PHE A N 1
ATOM 1519 C CA . PHE A 1 192 ? 3.543 4.672 -26.972 1.00 50.66 192 PHE A CA 1
ATOM 1520 C C . PHE A 1 192 ? 4.828 4.664 -27.852 1.00 50.66 192 PHE A C 1
ATOM 1522 O O . PHE A 1 192 ? 4.683 4.688 -29.071 1.00 50.66 192 PHE A O 1
ATOM 1529 N N . GLY A 1 193 ? 6.053 4.568 -27.330 1.00 48.31 193 GLY A N 1
ATOM 1530 C CA . GLY A 1 193 ? 7.320 4.675 -28.065 1.00 48.31 193 GLY A CA 1
ATOM 1531 C C . GLY A 1 193 ? 7.925 3.340 -28.508 1.00 48.31 193 GLY A C 1
ATOM 1532 O O . GLY A 1 193 ? 8.605 3.289 -29.530 1.00 48.31 193 GLY A O 1
ATOM 1533 N N . SER A 1 194 ? 7.604 2.233 -27.834 1.00 45.97 194 SER A N 1
ATOM 1534 C CA . SER A 1 194 ? 8.047 0.877 -28.215 1.00 45.97 194 SER A CA 1
ATOM 1535 C C . SER A 1 194 ? 7.337 0.323 -29.460 1.00 45.97 194 SER A C 1
ATOM 1537 O O . SER A 1 194 ? 7.766 -0.675 -30.031 1.00 45.97 194 SER A O 1
ATOM 1539 N N . ARG A 1 195 ? 6.273 0.993 -29.931 1.00 46.75 195 ARG A N 1
ATOM 1540 C CA . ARG A 1 195 ? 5.627 0.722 -31.231 1.00 46.75 195 ARG A CA 1
ATOM 1541 C C . ARG A 1 195 ? 6.148 1.601 -32.370 1.00 46.75 195 ARG A C 1
ATOM 1543 O O . ARG A 1 195 ? 5.826 1.340 -33.523 1.00 46.75 195 ARG A O 1
ATOM 1550 N N . VAL A 1 196 ? 6.931 2.639 -32.070 1.00 46.66 196 VAL A N 1
ATOM 1551 C CA . VAL A 1 196 ? 7.505 3.532 -33.093 1.00 46.66 196 VAL A CA 1
ATOM 1552 C C . VAL A 1 196 ? 8.890 3.046 -33.532 1.00 46.66 196 VAL A C 1
ATOM 1554 O O . VAL A 1 196 ? 9.276 3.271 -34.678 1.00 46.66 196 VAL A O 1
ATOM 1557 N N . SER A 1 197 ? 9.614 2.306 -32.683 1.00 47.38 197 SER A N 1
ATOM 1558 C CA . SER A 1 197 ? 10.875 1.660 -33.073 1.00 47.38 197 SER A CA 1
ATOM 1559 C C . SER A 1 197 ? 10.675 0.496 -34.050 1.00 47.38 197 SER A C 1
ATOM 1561 O O . SER A 1 197 ? 11.503 0.311 -34.935 1.00 47.38 197 SER A O 1
ATOM 1563 N N . SER A 1 198 ? 9.554 -0.231 -33.980 1.00 45.06 198 SER A N 1
ATOM 1564 C CA . SER A 1 198 ? 9.257 -1.340 -34.901 1.00 45.06 198 SER A CA 1
ATOM 1565 C C . SER A 1 198 ? 8.729 -0.906 -36.275 1.00 45.06 198 SER A C 1
ATOM 1567 O O . SER A 1 198 ? 8.683 -1.727 -37.186 1.00 45.06 198 SER A O 1
ATOM 1569 N N . PHE A 1 199 ? 8.395 0.377 -36.473 1.00 47.22 199 PHE A N 1
ATOM 1570 C CA . PHE A 1 199 ? 7.992 0.917 -37.783 1.00 47.22 199 PHE A CA 1
ATOM 1571 C C . PHE A 1 199 ? 9.160 1.535 -38.579 1.00 47.22 199 PHE A C 1
ATOM 1573 O O . PHE A 1 199 ? 8.973 1.979 -39.708 1.00 47.22 199 PHE A O 1
ATOM 1580 N N . ARG A 1 200 ? 10.377 1.585 -38.013 1.00 43.38 200 ARG A N 1
ATOM 1581 C CA . ARG A 1 200 ? 11.560 2.177 -38.672 1.00 43.38 200 ARG A CA 1
ATOM 1582 C C . ARG A 1 200 ? 12.562 1.167 -39.240 1.00 43.38 200 ARG A C 1
ATOM 1584 O O . ARG A 1 200 ? 13.571 1.591 -39.788 1.00 43.38 200 ARG A O 1
ATOM 1591 N N . SER A 1 201 ? 12.285 -0.135 -39.172 1.00 49.69 201 SER A N 1
ATOM 1592 C CA . SER A 1 201 ? 13.235 -1.177 -39.607 1.00 49.69 201 SER A CA 1
ATOM 1593 C C . SER A 1 201 ? 12.877 -1.883 -40.921 1.00 49.69 201 SER A C 1
ATOM 1595 O O . SER A 1 201 ? 13.553 -2.841 -41.277 1.00 49.69 201 SER A O 1
ATOM 1597 N N . SER A 1 202 ? 11.854 -1.443 -41.666 1.00 51.47 202 SER A N 1
ATOM 1598 C CA . SER A 1 202 ? 11.466 -2.084 -42.937 1.00 51.47 202 SER A CA 1
ATOM 1599 C C . SER A 1 202 ? 11.237 -1.092 -44.085 1.00 51.47 202 SER A C 1
ATOM 1601 O O . SER A 1 202 ? 10.150 -1.047 -44.648 1.00 51.47 202 SER A O 1
ATOM 1603 N N . SER A 1 203 ? 12.262 -0.300 -44.409 1.00 45.44 203 SER A N 1
ATOM 1604 C CA . SER A 1 203 ? 12.454 0.416 -45.687 1.00 45.44 203 SER A CA 1
ATOM 1605 C C . SER A 1 203 ? 13.931 0.835 -45.734 1.00 45.44 203 SER A C 1
ATOM 1607 O O . SER A 1 203 ? 14.348 1.597 -44.873 1.00 45.44 203 SER A O 1
ATOM 1609 N N . GLY A 1 204 ? 14.811 0.405 -46.628 1.00 41.16 204 GLY A N 1
ATOM 1610 C CA . GLY A 1 204 ? 14.693 -0.443 -47.799 1.00 41.16 204 GLY A CA 1
ATOM 1611 C C . GLY A 1 204 ? 16.079 -0.996 -48.151 1.00 41.16 204 GLY A C 1
ATOM 1612 O O . GLY A 1 204 ? 17.106 -0.432 -47.762 1.00 41.16 204 GLY A O 1
ATOM 1613 N N . SER A 1 205 ? 16.064 -2.135 -48.836 1.00 38.25 205 SER A N 1
ATOM 1614 C CA . SER A 1 205 ? 17.133 -2.574 -49.738 1.00 38.25 205 SER A CA 1
ATOM 1615 C C . SER A 1 205 ? 16.959 -1.900 -51.094 1.00 38.25 205 SER A C 1
ATOM 1617 O O . SER A 1 205 ? 15.807 -1.506 -51.391 1.00 38.25 205 SER A O 1
#

Organism: NCBI:txid2760088